Protein AF-A0A388SP83-F1 (afdb_monomer)

Nearest PDB structures (foldseek):
  6bwc-assembly1_C  TM=9.569E-01  e=6.271E-28  Bacillus thuringiensis HD-771
  6bwc-assembly1_E  TM=9.540E-01  e=1.863E-27  Bacillus thuringiensis HD-771
  6bwc-assembly1_D  TM=9.257E-01  e=3.411E-27  Bacillus thuringiensis HD-771
  6bwc-assembly1_F  TM=9.317E-01  e=6.245E-27  Bacillus thuringiensis HD-771
  4j2o-assembly1_F  TM=9.229E-01  e=2.459E-21  Acinetobacter baumannii D1279779

pLDDT: mean 92.74, std 6.89, range [56.41, 98.31]

Structure (mmCIF, N/CA/C/O backbone):
data_AF-A0A388SP83-F1
#
_entry.id   AF-A0A388SP83-F1
#
loop_
_atom_site.group_PDB
_atom_site.id
_atom_site.type_symbol
_atom_site.label_atom_id
_atom_site.label_alt_id
_atom_site.label_comp_id
_atom_site.label_asym_id
_atom_site.label_entity_id
_atom_site.label_seq_id
_atom_site.pdbx_PDB_ins_code
_atom_site.Cartn_x
_atom_site.Cartn_y
_atom_site.Cartn_z
_atom_site.occupancy
_atom_site.B_iso_or_equiv
_atom_site.auth_seq_id
_atom_site.auth_comp_id
_atom_site.auth_asym_id
_atom_site.auth_atom_id
_atom_site.pdbx_PDB_model_num
ATOM 1 N N . MET A 1 1 ? 5.400 -10.407 16.239 1.00 79.94 1 MET A N 1
ATOM 2 C CA . MET A 1 1 ? 3.930 -10.212 16.264 1.00 79.94 1 MET A CA 1
ATOM 3 C C . MET A 1 1 ? 3.147 -11.510 16.375 1.00 79.94 1 MET A C 1
ATOM 5 O O . MET A 1 1 ? 2.131 -11.504 17.057 1.00 79.94 1 MET A O 1
ATOM 9 N N . ALA A 1 2 ? 3.588 -12.605 15.739 1.00 80.50 2 ALA A N 1
ATOM 10 C CA . ALA A 1 2 ? 2.954 -13.914 15.929 1.00 80.50 2 ALA A CA 1
ATOM 11 C C . ALA A 1 2 ? 3.029 -14.396 17.395 1.00 80.50 2 ALA A C 1
ATOM 13 O O . ALA A 1 2 ? 2.064 -14.958 17.903 1.00 80.50 2 ALA A O 1
ATOM 14 N N . ASP A 1 3 ? 4.123 -14.090 18.104 1.00 92.06 3 ASP A N 1
ATOM 15 C CA . ASP A 1 3 ? 4.212 -14.278 19.555 1.00 92.06 3 ASP A CA 1
ATOM 16 C C . ASP A 1 3 ? 3.472 -13.161 20.309 1.00 92.06 3 ASP A C 1
ATOM 18 O O . ASP A 1 3 ? 3.881 -11.995 20.293 1.00 92.06 3 ASP A O 1
ATOM 22 N N . SER A 1 4 ? 2.385 -13.535 20.983 1.00 92.38 4 SER A N 1
ATOM 23 C CA . SER A 1 4 ? 1.550 -12.623 21.762 1.00 92.38 4 SER A CA 1
ATOM 24 C C . SER A 1 4 ? 2.252 -12.084 23.007 1.00 92.38 4 SER A C 1
ATOM 26 O O . SER A 1 4 ? 2.013 -10.932 23.361 1.00 92.38 4 SER A O 1
ATOM 28 N N . LYS A 1 5 ? 3.141 -12.856 23.650 1.00 94.56 5 LYS A N 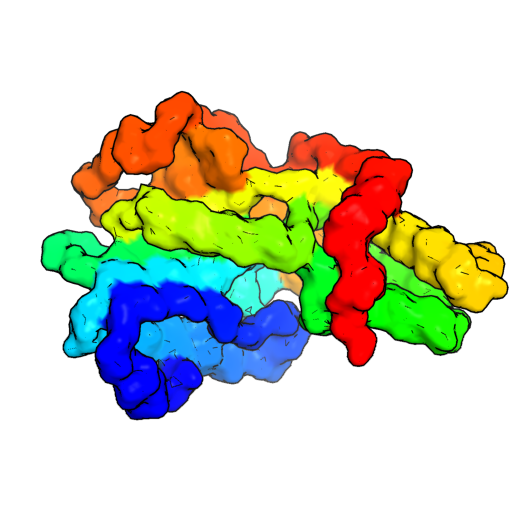1
ATOM 29 C CA . LYS A 1 5 ? 3.861 -12.412 24.857 1.00 94.56 5 LYS A CA 1
ATOM 30 C C . LYS A 1 5 ? 4.878 -11.334 24.517 1.00 94.56 5 LYS A C 1
ATOM 32 O O . LYS A 1 5 ? 4.917 -10.305 25.180 1.00 94.56 5 LYS A O 1
ATOM 37 N N . SER A 1 6 ? 5.645 -11.539 23.446 1.00 94.62 6 SER A N 1
ATOM 38 C CA . SER A 1 6 ? 6.571 -10.526 22.936 1.00 94.62 6 SER A CA 1
ATOM 39 C C . SER A 1 6 ? 5.851 -9.214 22.599 1.00 94.62 6 SER A C 1
ATOM 41 O O . SER A 1 6 ? 6.315 -8.151 23.0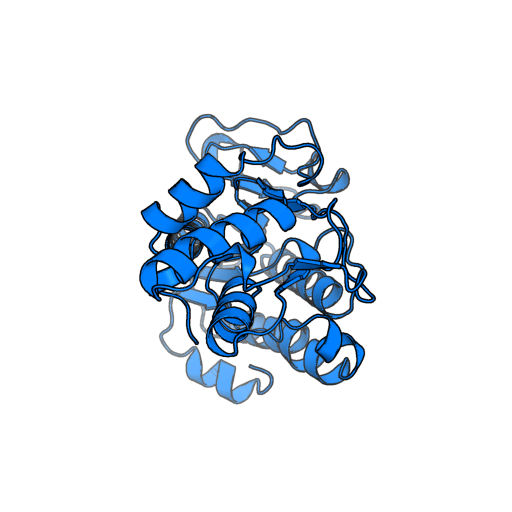01 1.00 94.62 6 SER A O 1
ATOM 43 N N . VAL A 1 7 ? 4.690 -9.279 21.932 1.00 95.12 7 VAL A N 1
ATOM 44 C CA . VAL A 1 7 ? 3.877 -8.085 21.626 1.00 95.12 7 VAL A CA 1
ATOM 45 C C . VAL A 1 7 ? 3.320 -7.429 22.886 1.00 95.12 7 VAL A C 1
ATOM 47 O O . VAL A 1 7 ? 3.254 -6.206 22.951 1.00 95.12 7 VAL A O 1
ATOM 50 N N . HIS A 1 8 ? 2.892 -8.224 23.865 1.00 95.31 8 HIS A N 1
ATOM 51 C CA . HIS A 1 8 ? 2.378 -7.709 25.128 1.00 95.31 8 HIS A CA 1
ATOM 52 C C . HIS A 1 8 ? 3.447 -6.904 25.865 1.00 95.31 8 HIS A C 1
ATOM 54 O O . HIS A 1 8 ? 3.238 -5.732 26.148 1.00 95.31 8 HIS A O 1
ATOM 60 N N . ASN A 1 9 ? 4.625 -7.494 26.058 1.00 95.56 9 ASN A N 1
ATOM 61 C CA . ASN A 1 9 ? 5.723 -6.848 26.773 1.00 95.56 9 ASN A CA 1
ATOM 62 C C . ASN A 1 9 ? 6.244 -5.597 26.047 1.00 95.56 9 ASN A C 1
ATOM 64 O O . ASN A 1 9 ? 6.613 -4.623 26.688 1.00 95.56 9 ASN A O 1
ATOM 68 N N . ALA A 1 10 ? 6.256 -5.597 24.711 1.00 95.69 10 ALA A N 1
ATOM 69 C CA . ALA A 1 10 ? 6.704 -4.443 23.928 1.00 95.69 10 ALA A CA 1
ATOM 70 C C . ALA A 1 10 ? 5.741 -3.239 23.977 1.00 95.69 10 ALA A C 1
ATOM 72 O O . ALA A 1 10 ? 6.091 -2.173 23.480 1.00 95.69 10 ALA A O 1
ATOM 73 N N . MET A 1 11 ? 4.533 -3.412 24.521 1.00 96.62 11 MET A N 1
ATOM 74 C CA . MET A 1 11 ? 3.491 -2.381 24.567 1.00 96.62 11 MET A CA 1
ATOM 75 C C . MET A 1 11 ? 3.498 -1.575 25.877 1.00 96.62 11 MET A C 1
ATOM 77 O O . MET A 1 11 ? 2.716 -0.637 26.030 1.00 96.62 11 MET A O 1
ATOM 81 N N . GLU A 1 12 ? 4.358 -1.932 26.832 1.00 96.06 12 GLU A N 1
ATOM 82 C CA . GLU A 1 12 ? 4.475 -1.228 28.107 1.00 96.06 12 GLU A CA 1
ATOM 83 C C . GLU A 1 12 ? 4.948 0.221 27.893 1.00 96.06 12 GLU A C 1
ATOM 85 O O . GLU A 1 12 ? 5.983 0.468 27.278 1.00 96.06 12 GLU A O 1
ATOM 90 N N . GLY A 1 13 ? 4.169 1.189 28.391 1.00 96.50 13 GLY A N 1
ATOM 91 C CA . GLY A 1 13 ? 4.476 2.620 28.266 1.00 96.50 13 GLY A CA 1
ATOM 92 C C . GLY A 1 13 ? 4.328 3.199 26.853 1.00 96.50 13 GLY A C 1
ATOM 93 O O . GLY A 1 13 ? 4.848 4.280 26.596 1.00 96.50 13 GLY A O 1
ATOM 94 N N . ILE A 1 14 ? 3.655 2.494 25.935 1.00 97.88 14 ILE A N 1
ATOM 95 C CA . ILE A 1 14 ? 3.438 2.950 24.557 1.00 97.88 14 ILE A CA 1
ATOM 96 C C . ILE A 1 14 ? 2.104 3.691 24.422 1.00 97.88 14 ILE A C 1
ATOM 98 O O . ILE A 1 14 ? 1.048 3.144 24.733 1.00 97.88 14 ILE A O 1
ATOM 102 N N . ASP A 1 15 ? 2.139 4.897 23.854 1.00 97.31 15 ASP A N 1
ATOM 103 C CA . ASP A 1 15 ? 0.931 5.690 23.579 1.00 97.31 15 ASP A CA 1
ATOM 104 C C . ASP A 1 15 ? 0.369 5.452 22.170 1.00 97.31 15 ASP A C 1
ATOM 106 O O . ASP A 1 15 ? -0.845 5.476 21.954 1.00 97.31 15 ASP A O 1
ATOM 110 N N . ILE A 1 16 ? 1.248 5.229 21.188 1.00 98.00 16 ILE A N 1
ATOM 111 C CA . ILE A 1 16 ? 0.892 5.157 19.766 1.00 98.00 16 ILE A CA 1
ATOM 112 C C . ILE A 1 16 ? 1.547 3.938 19.120 1.00 98.00 16 ILE A C 1
ATOM 114 O O . ILE A 1 16 ? 2.754 3.731 19.227 1.00 98.00 16 ILE A O 1
ATOM 118 N N . VAL A 1 17 ? 0.754 3.172 18.371 1.00 97.94 17 VAL A N 1
ATOM 119 C CA . VAL A 1 17 ? 1.219 2.012 17.603 1.00 97.94 17 VAL A CA 1
ATOM 120 C C . VAL A 1 17 ? 0.984 2.239 16.116 1.00 97.94 17 VAL A C 1
ATOM 122 O O . VAL A 1 17 ? -0.154 2.328 15.654 1.00 97.94 17 VAL A O 1
ATOM 125 N N . LEU A 1 18 ? 2.070 2.249 15.344 1.00 97.69 18 LEU A N 1
ATOM 126 C CA . LEU A 1 18 ? 2.030 2.209 13.882 1.00 97.69 18 LEU A CA 1
ATOM 127 C C . LEU A 1 18 ? 2.309 0.777 13.416 1.00 97.69 18 LEU A C 1
ATOM 129 O O . LEU A 1 18 ? 3.452 0.318 13.379 1.00 97.69 18 LEU A O 1
ATOM 133 N N . HIS A 1 19 ? 1.256 0.039 13.076 1.00 96.81 19 HIS A N 1
ATOM 134 C CA . HIS A 1 19 ? 1.354 -1.371 12.721 1.00 96.81 19 HIS A CA 1
ATOM 135 C C . HIS A 1 19 ? 1.521 -1.551 11.202 1.00 96.81 19 HIS A C 1
ATOM 137 O O . HIS A 1 19 ? 0.554 -1.725 10.460 1.00 96.81 19 HIS A O 1
ATOM 143 N N . GLY A 1 20 ? 2.782 -1.522 10.753 1.00 93.38 20 GLY A N 1
ATOM 144 C CA . GLY A 1 20 ? 3.169 -1.746 9.350 1.00 93.38 20 GLY A CA 1
ATOM 145 C C . GLY A 1 20 ? 3.706 -3.141 9.019 1.00 93.38 20 GLY A C 1
ATOM 146 O O . GLY A 1 20 ? 3.821 -3.502 7.849 1.00 93.38 20 GLY A O 1
ATOM 147 N N . ALA A 1 21 ? 4.048 -3.943 10.028 1.00 93.19 21 ALA A N 1
ATOM 148 C CA . ALA A 1 21 ? 4.638 -5.255 9.798 1.00 93.19 21 ALA A CA 1
ATOM 149 C C . ALA A 1 21 ? 3.618 -6.235 9.178 1.00 93.19 21 ALA A C 1
ATOM 151 O O . ALA A 1 21 ? 2.482 -6.352 9.633 1.00 93.19 21 ALA A O 1
ATOM 152 N N . ALA A 1 22 ? 4.027 -6.922 8.111 1.00 92.69 22 ALA A N 1
ATOM 153 C CA . ALA A 1 22 ? 3.219 -7.903 7.393 1.00 92.69 22 ALA A CA 1
ATOM 154 C C . ALA A 1 22 ? 4.088 -8.724 6.434 1.00 92.69 22 ALA A C 1
ATOM 156 O O . ALA A 1 22 ? 5.099 -8.241 5.919 1.00 92.69 22 ALA A O 1
ATOM 157 N N . LEU A 1 23 ? 3.633 -9.931 6.112 1.00 92.06 23 LEU A N 1
ATOM 158 C CA . LEU A 1 23 ? 4.100 -10.649 4.932 1.00 92.06 23 LEU A CA 1
ATOM 159 C C . LEU A 1 23 ? 3.354 -10.108 3.703 1.00 92.06 23 LEU A C 1
ATOM 161 O O . LEU A 1 23 ? 2.137 -10.259 3.588 1.00 92.06 23 LEU A O 1
ATOM 165 N N . LYS A 1 24 ? 4.091 -9.433 2.809 1.00 88.50 24 LYS A N 1
ATOM 166 C CA . LYS A 1 24 ? 3.531 -8.621 1.707 1.00 88.50 24 LYS A CA 1
ATOM 167 C C . LYS A 1 24 ? 3.660 -9.232 0.305 1.00 88.50 24 LYS A C 1
ATOM 169 O O . LYS A 1 24 ? 3.151 -8.673 -0.662 1.00 88.50 24 LYS A O 1
ATOM 174 N N . HIS A 1 25 ? 4.362 -10.354 0.164 1.00 87.19 25 HIS A N 1
ATOM 175 C CA . HIS A 1 25 ? 4.604 -10.974 -1.140 1.00 87.19 25 HIS A CA 1
ATOM 176 C C . HIS A 1 25 ? 3.428 -11.863 -1.552 1.00 87.19 25 HIS A C 1
ATOM 178 O O . HIS A 1 25 ? 3.180 -12.884 -0.917 1.00 87.19 25 HIS A O 1
ATOM 184 N N . VAL A 1 26 ? 2.752 -11.509 -2.650 1.00 87.56 26 VAL A N 1
ATOM 185 C CA . VAL A 1 26 ? 1.576 -12.234 -3.170 1.00 87.56 26 VAL A CA 1
ATOM 186 C C . VAL A 1 26 ? 1.897 -13.705 -3.450 1.00 87.56 26 VAL A C 1
ATOM 188 O O . VAL A 1 26 ? 1.294 -14.587 -2.853 1.00 87.56 26 VAL A O 1
ATOM 191 N N . TYR A 1 27 ? 2.905 -13.982 -4.282 1.00 85.44 27 TYR A N 1
ATOM 192 C CA . TYR A 1 27 ? 3.235 -15.353 -4.689 1.00 85.44 27 TYR A CA 1
ATOM 193 C C . TYR A 1 27 ? 3.724 -16.242 -3.536 1.00 85.44 27 TYR A C 1
ATOM 195 O O . TYR A 1 27 ? 3.361 -17.412 -3.452 1.00 85.44 27 TYR A O 1
ATOM 203 N N . LEU A 1 28 ? 4.545 -15.693 -2.634 1.00 86.12 28 LEU A N 1
ATOM 204 C CA . LEU A 1 28 ? 4.985 -16.441 -1.452 1.00 86.12 28 LEU A CA 1
ATOM 205 C C . LEU A 1 28 ? 3.807 -16.733 -0.520 1.00 86.12 28 LEU A C 1
ATOM 207 O O . LEU A 1 28 ? 3.757 -17.810 0.065 1.00 86.12 28 LEU A O 1
ATOM 211 N N . GLY A 1 29 ? 2.848 -15.810 -0.428 1.00 88.44 29 GLY A N 1
ATOM 212 C CA . GLY A 1 29 ? 1.657 -15.995 0.388 1.00 88.44 29 GLY A CA 1
ATOM 213 C C . GLY A 1 29 ? 0.767 -17.147 -0.074 1.00 88.44 29 GLY A C 1
ATOM 214 O O . GLY A 1 29 ? 0.268 -17.885 0.766 1.00 88.44 29 GLY A O 1
ATOM 215 N N . GLU A 1 30 ? 0.642 -17.365 -1.386 1.00 92.06 30 GLU A N 1
ATOM 216 C CA . GLU A 1 30 ? -0.097 -18.516 -1.936 1.00 92.06 30 GLU A CA 1
ATOM 217 C C . GLU A 1 30 ? 0.558 -19.862 -1.597 1.00 92.06 30 GLU A C 1
ATOM 219 O O . GLU A 1 30 ? -0.114 -20.883 -1.478 1.00 92.06 30 GLU A O 1
ATOM 224 N N . ARG A 1 31 ? 1.885 -19.881 -1.434 1.00 92.75 31 ARG A N 1
ATOM 225 C CA . ARG A 1 31 ? 2.645 -21.105 -1.135 1.00 92.75 31 ARG A CA 1
ATOM 226 C C . ARG A 1 31 ? 2.764 -21.390 0.358 1.00 92.75 31 ARG A C 1
ATOM 228 O O . ARG A 1 31 ? 2.951 -22.545 0.728 1.00 92.75 31 ARG A O 1
ATOM 235 N N . CYS A 1 32 ? 2.677 -20.354 1.187 1.00 92.88 32 CYS A N 1
ATOM 236 C CA . CYS A 1 32 ? 2.807 -20.434 2.639 1.00 92.88 32 CYS A CA 1
ATOM 237 C C . CYS A 1 32 ? 1.622 -19.722 3.324 1.00 92.88 32 CYS A C 1
ATOM 239 O O . CYS A 1 32 ? 1.828 -18.713 4.008 1.00 92.88 32 CYS A O 1
ATOM 241 N N . PRO A 1 33 ? 0.381 -20.211 3.140 1.00 95.00 33 PRO A N 1
ATOM 242 C CA . PRO A 1 33 ? -0.816 -19.540 3.647 1.00 95.00 33 PRO A CA 1
ATOM 243 C C . PRO A 1 33 ? -0.844 -19.442 5.174 1.00 95.00 33 PRO A C 1
ATOM 245 O O . PRO A 1 33 ? -1.237 -18.407 5.711 1.00 95.00 33 PRO A O 1
ATOM 248 N N . ASP A 1 34 ? -0.364 -20.470 5.875 1.00 95.81 34 ASP A N 1
ATOM 249 C CA . ASP A 1 34 ? -0.341 -20.499 7.341 1.00 95.81 34 ASP A CA 1
ATOM 250 C C . ASP A 1 34 ? 0.514 -19.362 7.918 1.00 95.81 34 ASP A C 1
ATOM 252 O O . ASP A 1 34 ? 0.111 -18.693 8.868 1.00 95.81 34 ASP A O 1
ATOM 256 N N . GLU A 1 35 ? 1.653 -19.058 7.291 1.00 95.25 35 GLU A N 1
ATOM 257 C CA . GLU A 1 35 ? 2.531 -17.957 7.707 1.00 95.25 35 GLU A CA 1
ATOM 258 C C . GLU A 1 35 ? 1.881 -16.585 7.490 1.00 95.25 35 GLU A C 1
ATOM 260 O O . GLU A 1 35 ? 2.009 -15.683 8.329 1.00 95.25 35 GLU A O 1
ATOM 265 N N . ILE A 1 36 ? 1.139 -16.430 6.385 1.00 95.50 36 ILE A N 1
ATOM 266 C CA . ILE A 1 36 ? 0.354 -15.221 6.111 1.00 95.50 36 ILE A CA 1
ATOM 267 C C . ILE A 1 36 ? -0.729 -15.050 7.173 1.00 95.50 36 ILE A C 1
ATOM 269 O O . ILE A 1 36 ? -0.875 -13.956 7.712 1.00 95.50 36 ILE A O 1
ATOM 273 N N . ILE A 1 37 ? -1.468 -16.108 7.507 1.00 95.88 37 ILE A N 1
ATOM 274 C CA . ILE A 1 37 ? -2.534 -16.055 8.515 1.00 95.88 37 ILE A CA 1
ATOM 275 C C . ILE A 1 37 ? -1.943 -15.737 9.896 1.00 95.88 37 ILE A C 1
ATOM 277 O O . ILE A 1 37 ? -2.406 -14.814 10.573 1.00 95.88 37 ILE A O 1
ATOM 281 N N . ASN A 1 38 ? -0.867 -16.420 10.287 1.00 96.00 38 ASN A N 1
ATOM 282 C CA . ASN A 1 38 ? -0.177 -16.187 11.555 1.00 96.00 38 ASN A CA 1
ATOM 283 C C . ASN A 1 38 ? 0.326 -14.746 11.686 1.00 96.00 38 ASN A C 1
ATOM 285 O O . ASN A 1 38 ? 0.142 -14.107 12.725 1.00 96.00 38 ASN A O 1
ATOM 289 N N . THR A 1 39 ? 0.921 -14.198 10.627 1.00 95.62 39 THR A N 1
ATOM 290 C CA . THR A 1 39 ? 1.496 -12.849 10.674 1.00 95.62 39 THR A CA 1
ATOM 291 C C . THR A 1 39 ? 0.443 -11.761 10.494 1.00 95.62 39 THR A C 1
ATOM 293 O O . THR A 1 39 ? 0.360 -10.846 11.312 1.00 95.62 39 THR A O 1
ATOM 296 N N . ASN A 1 40 ? -0.360 -11.843 9.434 1.00 96.81 40 ASN A N 1
ATOM 297 C CA . ASN A 1 40 ? -1.231 -10.752 9.000 1.00 96.81 40 ASN A CA 1
ATOM 298 C C . ASN A 1 40 ? -2.611 -10.783 9.671 1.00 96.81 40 ASN A C 1
ATOM 300 O O . ASN A 1 40 ? -3.280 -9.757 9.681 1.00 96.81 40 ASN A O 1
ATOM 304 N N . VAL A 1 41 ? -3.049 -11.921 10.228 1.00 97.25 41 VAL A N 1
ATOM 305 C CA . VAL A 1 41 ? -4.356 -12.039 10.903 1.00 97.25 41 VAL A CA 1
ATOM 306 C C . VAL A 1 41 ? -4.174 -12.202 12.409 1.00 97.25 41 VAL A C 1
ATOM 308 O O . VAL A 1 41 ? -4.629 -11.355 13.181 1.00 97.25 41 VAL A O 1
ATOM 311 N N . HIS A 1 42 ? -3.475 -13.249 12.855 1.00 97.50 42 HIS A N 1
ATOM 312 C CA . HIS A 1 42 ? -3.248 -13.462 14.289 1.00 97.50 42 HIS A CA 1
ATOM 313 C C . HIS A 1 42 ? -2.342 -12.382 14.891 1.00 97.50 42 HIS A C 1
ATOM 315 O O . HIS A 1 42 ? -2.624 -11.894 15.985 1.00 97.50 42 HIS A O 1
ATOM 321 N N . GLY A 1 43 ? -1.326 -11.924 14.152 1.00 97.69 43 GLY A N 1
ATOM 322 C CA . GLY A 1 43 ? -0.503 -10.783 14.556 1.00 97.69 43 GLY A CA 1
ATOM 323 C C . GLY A 1 43 ? -1.320 -9.508 14.795 1.00 97.69 43 GLY A C 1
ATOM 324 O O . GLY A 1 43 ? -1.134 -8.863 15.826 1.00 97.69 43 GLY A O 1
ATOM 325 N N . VAL A 1 44 ? -2.285 -9.194 13.922 1.00 97.88 44 VAL A N 1
ATOM 326 C CA . VAL A 1 44 ? -3.195 -8.045 14.103 1.00 97.88 44 VAL A CA 1
ATOM 327 C C . VAL A 1 44 ? -4.040 -8.211 15.369 1.00 97.88 44 VAL A C 1
ATOM 329 O O . VAL A 1 44 ? -4.142 -7.281 16.167 1.00 97.88 44 VAL A O 1
ATOM 332 N N . GLN A 1 45 ? -4.592 -9.404 15.621 1.00 97.56 45 GLN A N 1
ATOM 333 C CA . GLN A 1 45 ? -5.343 -9.669 16.858 1.00 97.56 45 GLN A CA 1
ATOM 334 C C . GLN A 1 45 ? -4.480 -9.510 18.115 1.00 97.56 45 GLN A C 1
ATOM 336 O O . GLN A 1 45 ? -4.961 -8.993 19.124 1.00 97.56 45 GLN A O 1
ATOM 341 N N . ASN A 1 46 ? -3.214 -9.933 18.067 1.00 97.88 46 ASN A N 1
ATOM 342 C CA . ASN A 1 46 ? -2.277 -9.766 19.178 1.00 97.88 46 ASN A CA 1
ATOM 343 C C . ASN A 1 46 ? -2.010 -8.283 19.464 1.00 97.88 46 ASN A C 1
ATOM 345 O O . ASN A 1 46 ? -2.044 -7.878 20.626 1.00 97.88 46 ASN A O 1
ATOM 349 N N . ILE A 1 47 ? -1.812 -7.472 18.417 1.00 98.00 47 ILE A N 1
ATOM 350 C CA . ILE A 1 47 ? -1.657 -6.015 18.540 1.00 98.00 47 ILE A CA 1
ATOM 351 C C . ILE A 1 47 ? -2.910 -5.395 19.159 1.00 98.00 47 ILE A C 1
ATOM 353 O O . ILE A 1 47 ? -2.793 -4.669 20.141 1.00 98.00 47 ILE A O 1
ATOM 357 N N . ILE A 1 48 ? -4.101 -5.735 18.656 1.00 97.19 48 ILE A N 1
ATOM 358 C CA . ILE A 1 48 ? -5.375 -5.228 19.188 1.00 97.19 48 ILE A CA 1
ATOM 359 C C . ILE A 1 48 ? -5.519 -5.559 20.678 1.00 97.19 48 ILE A C 1
ATOM 361 O O . ILE A 1 48 ? -5.784 -4.670 21.485 1.00 97.19 48 ILE A O 1
ATOM 365 N N . ARG A 1 49 ? -5.332 -6.828 21.064 1.00 96.38 49 ARG A N 1
ATOM 366 C CA . ARG A 1 49 ? -5.472 -7.266 22.464 1.00 96.38 49 ARG A CA 1
ATOM 367 C C . ARG A 1 49 ? -4.476 -6.557 23.377 1.00 96.38 49 ARG A C 1
ATOM 369 O O . ARG A 1 49 ? -4.868 -6.098 24.446 1.00 96.38 49 ARG A O 1
ATOM 376 N N . SER A 1 50 ? -3.220 -6.457 22.944 1.00 97.06 50 SER A N 1
ATOM 377 C CA . SER A 1 50 ? -2.161 -5.808 23.719 1.00 97.06 50 SER A CA 1
ATOM 378 C C . SER A 1 50 ? -2.383 -4.302 23.863 1.00 97.06 50 SER A C 1
ATOM 380 O O . SER A 1 50 ? -2.215 -3.755 24.952 1.00 97.06 50 SER A O 1
ATOM 382 N N . ALA A 1 51 ? -2.814 -3.633 22.792 1.00 97.06 51 ALA A N 1
ATOM 383 C CA . ALA A 1 51 ? -3.087 -2.202 22.814 1.00 97.06 51 ALA A CA 1
ATOM 384 C C . ALA A 1 51 ? -4.206 -1.859 23.806 1.00 97.06 51 ALA A C 1
ATOM 386 O O . ALA A 1 51 ? -4.079 -0.924 24.594 1.00 97.06 51 ALA A O 1
ATOM 387 N N . VAL A 1 52 ? -5.261 -2.679 23.830 1.00 95.56 52 VAL A N 1
ATOM 388 C CA . VAL A 1 52 ? -6.363 -2.535 24.790 1.00 95.56 52 VAL A CA 1
ATOM 389 C C . VAL A 1 52 ? -5.889 -2.775 26.221 1.00 95.56 52 VAL A C 1
ATOM 391 O O . VAL A 1 52 ? -6.221 -1.987 27.100 1.00 95.56 52 VAL A O 1
ATOM 394 N N . SER A 1 53 ? -5.110 -3.834 26.478 1.00 95.81 53 SER A N 1
ATOM 395 C CA . SER A 1 53 ? -4.657 -4.146 27.842 1.00 95.81 53 SER A CA 1
ATOM 396 C C . SER A 1 53 ? -3.739 -3.073 28.429 1.00 95.81 53 SER A C 1
ATOM 398 O O . SER A 1 53 ? -3.733 -2.882 29.640 1.00 95.81 53 SER A O 1
ATOM 400 N N . HIS A 1 54 ? -2.989 -2.374 27.575 1.00 96.62 54 HIS A N 1
ATOM 401 C CA . HIS A 1 54 ? -2.056 -1.321 27.978 1.00 96.62 54 HIS A CA 1
ATOM 402 C C . HIS A 1 54 ? -2.632 0.093 27.872 1.00 96.62 54 HIS A C 1
ATOM 404 O O . HIS A 1 54 ? -1.932 1.049 28.181 1.00 96.62 54 HIS A O 1
ATOM 410 N N . ASN A 1 55 ? -3.906 0.245 27.492 1.00 95.69 55 ASN A N 1
ATOM 411 C CA . ASN A 1 55 ? -4.547 1.549 27.301 1.00 95.69 55 ASN A CA 1
ATOM 412 C C . ASN A 1 55 ? -3.805 2.465 26.312 1.00 95.69 55 ASN A C 1
ATOM 414 O O . ASN A 1 55 ? -3.820 3.685 26.488 1.00 95.69 55 ASN A O 1
ATOM 418 N N . VAL A 1 56 ? -3.206 1.878 25.268 1.00 97.31 56 VAL A N 1
ATOM 419 C CA . VAL A 1 56 ? -2.621 2.615 24.137 1.00 97.31 56 VAL A CA 1
ATOM 420 C C . VAL A 1 56 ? -3.661 3.603 23.615 1.00 97.31 56 VAL A C 1
ATOM 422 O O . VAL A 1 56 ? -4.842 3.261 23.511 1.00 97.31 56 VAL A O 1
ATOM 425 N N . GLU A 1 57 ? -3.254 4.821 23.279 1.00 96.88 57 GLU A N 1
ATOM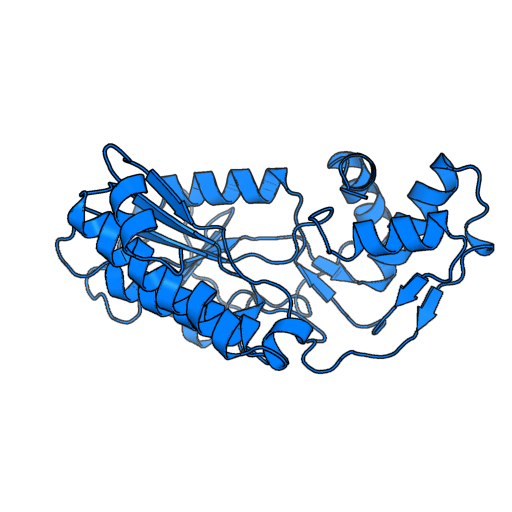 426 C CA . GLU A 1 57 ? -4.188 5.844 22.814 1.00 96.88 57 GLU A CA 1
ATOM 427 C C . GLU A 1 57 ? -4.645 5.583 21.384 1.00 96.88 57 GLU A C 1
ATOM 429 O O . GLU A 1 57 ? -5.838 5.672 21.091 1.00 96.88 57 GLU A O 1
ATOM 434 N N . ARG A 1 58 ? -3.706 5.272 20.480 1.00 97.38 58 ARG A N 1
ATOM 435 C CA . ARG A 1 58 ? -3.991 5.147 19.044 1.00 97.38 58 ARG A CA 1
ATOM 436 C C . ARG A 1 58 ? -3.239 3.994 18.402 1.00 97.38 58 ARG A C 1
ATOM 438 O O . ARG A 1 58 ? -2.038 3.824 18.599 1.00 97.38 58 ARG A O 1
ATOM 445 N N . VAL A 1 59 ? -3.942 3.245 17.562 1.00 97.94 59 VAL A N 1
ATOM 446 C CA . VAL A 1 59 ? -3.380 2.193 16.716 1.00 97.94 59 VAL A CA 1
ATOM 447 C C . VAL A 1 59 ? -3.764 2.473 15.271 1.00 97.94 59 VAL A C 1
ATOM 449 O O . VAL A 1 59 ? -4.950 2.540 14.944 1.00 97.94 59 VAL A O 1
ATOM 452 N N . VAL A 1 60 ? -2.759 2.589 14.404 1.00 98.00 60 VAL A N 1
ATOM 453 C CA . VAL A 1 60 ? -2.942 2.736 12.956 1.00 98.00 60 VAL A CA 1
ATOM 454 C C . VAL A 1 60 ? -2.401 1.497 12.259 1.00 98.00 60 VAL A C 1
ATOM 456 O O . VAL A 1 60 ? -1.209 1.192 12.337 1.00 98.00 60 VAL A O 1
ATOM 459 N N . PHE A 1 61 ? -3.279 0.774 11.573 1.00 98.12 61 PHE A N 1
ATOM 460 C CA . PHE A 1 61 ? -2.927 -0.392 10.769 1.00 98.12 61 PHE A CA 1
ATOM 461 C C . PHE A 1 61 ? -2.671 -0.011 9.311 1.00 98.12 61 PHE A C 1
ATOM 463 O O . PHE A 1 61 ? -3.514 0.616 8.679 1.00 98.12 61 PHE A O 1
ATOM 470 N N . MET A 1 62 ? -1.538 -0.432 8.749 1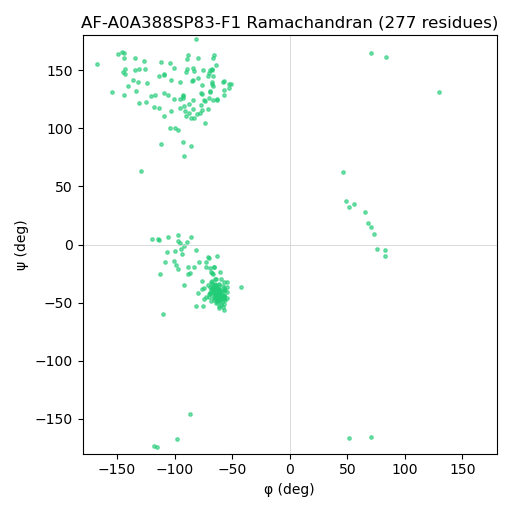.00 96.88 62 MET A N 1
ATOM 471 C CA . MET A 1 62 ? -1.234 -0.194 7.335 1.00 96.88 62 MET A CA 1
ATOM 472 C C . MET A 1 62 ? -1.748 -1.352 6.473 1.00 96.88 62 MET A C 1
ATOM 474 O O . MET A 1 62 ? -1.221 -2.475 6.506 1.00 96.88 62 MET A O 1
ATOM 478 N N . SER A 1 63 ? -2.773 -1.070 5.681 1.00 97.00 63 SER A N 1
ATOM 479 C CA . SER A 1 63 ? -3.351 -1.970 4.687 1.00 97.00 63 SER A CA 1
ATOM 480 C C . SER A 1 63 ? -2.814 -1.682 3.276 1.00 97.00 63 SER A C 1
ATOM 482 O O . SER A 1 63 ? -1.801 -1.007 3.107 1.00 97.00 63 SER A O 1
ATOM 484 N N . SER A 1 64 ? -3.445 -2.259 2.256 1.00 95.62 64 SER A N 1
ATOM 485 C CA . SER A 1 64 ? -3.056 -2.175 0.845 1.00 95.62 64 SER A CA 1
ATOM 486 C C . SER A 1 64 ? -4.303 -2.116 -0.028 1.00 95.62 64 SER A C 1
ATOM 488 O O . SER A 1 64 ? -5.313 -2.732 0.303 1.00 95.62 64 SER A O 1
ATOM 490 N N . ASP A 1 65 ? -4.200 -1.473 -1.185 1.00 95.19 65 ASP A N 1
ATOM 491 C CA . ASP A 1 65 ? -5.146 -1.603 -2.310 1.00 95.19 65 ASP A CA 1
ATOM 492 C C . ASP A 1 65 ? -5.603 -3.053 -2.589 1.00 95.19 65 ASP A C 1
ATOM 494 O O . ASP A 1 65 ? -6.776 -3.314 -2.835 1.00 95.19 65 ASP A O 1
ATOM 498 N N . LYS A 1 66 ? -4.711 -4.035 -2.422 1.00 94.38 66 LYS A N 1
ATOM 499 C CA . LYS A 1 66 ? -4.987 -5.474 -2.586 1.00 94.38 66 LYS A CA 1
ATOM 500 C C . LYS A 1 66 ? -6.008 -6.038 -1.597 1.00 94.38 66 LYS A C 1
ATOM 502 O O . LYS A 1 66 ? -6.424 -7.180 -1.771 1.00 94.38 66 LYS A O 1
ATOM 507 N N . ALA A 1 67 ? -6.400 -5.283 -0.571 1.00 95.75 67 ALA A N 1
ATOM 508 C CA . ALA A 1 67 ? -7.521 -5.621 0.303 1.00 95.75 67 ALA A CA 1
ATOM 509 C C . ALA A 1 67 ? -8.886 -5.434 -0.387 1.00 95.75 67 ALA A C 1
ATOM 511 O O . ALA A 1 67 ? -9.878 -6.011 0.057 1.00 95.75 67 ALA A O 1
ATOM 512 N N . VAL A 1 68 ? -8.952 -4.659 -1.474 1.00 95.88 68 VAL A N 1
ATOM 513 C CA . VAL A 1 68 ? -10.187 -4.387 -2.219 1.00 95.88 68 VAL A CA 1
ATOM 514 C C . VAL A 1 68 ? -10.354 -5.410 -3.336 1.00 95.88 68 VAL A C 1
ATOM 516 O O . VAL A 1 68 ? -9.515 -5.510 -4.236 1.00 95.88 68 VAL A O 1
ATOM 519 N N . ASN A 1 69 ? -11.451 -6.174 -3.280 1.00 93.56 69 ASN A N 1
ATOM 520 C CA . ASN A 1 69 ? -11.727 -7.296 -4.186 1.00 93.56 69 ASN A CA 1
ATOM 521 C C . ASN A 1 69 ? -10.488 -8.201 -4.355 1.00 93.56 69 ASN A C 1
ATOM 523 O O . ASN A 1 69 ? -9.913 -8.275 -5.450 1.00 93.56 69 ASN A O 1
ATOM 527 N N . PRO A 1 70 ? -10.013 -8.820 -3.254 1.00 93.81 70 PRO A N 1
ATOM 528 C CA . PRO A 1 70 ? -8.743 -9.526 -3.239 1.00 93.81 70 PRO A CA 1
ATOM 529 C C . PRO A 1 70 ? -8.783 -10.772 -4.128 1.00 93.81 70 PRO A C 1
ATOM 531 O O . PRO A 1 70 ? -9.710 -11.575 -4.069 1.00 93.81 70 PRO A O 1
ATOM 534 N N . THR A 1 71 ? -7.720 -10.967 -4.904 1.00 93.19 71 THR A N 1
ATOM 535 C CA . THR A 1 71 ? -7.487 -12.151 -5.753 1.00 93.19 71 THR A CA 1
ATOM 536 C C . THR A 1 71 ? -6.423 -13.090 -5.179 1.00 93.19 71 THR A C 1
ATOM 538 O O . THR A 1 71 ? -5.997 -14.023 -5.854 1.00 93.19 71 THR A O 1
ATOM 541 N N . SER A 1 72 ? -5.947 -12.816 -3.959 1.00 93.44 72 SER A N 1
ATOM 542 C CA . SER A 1 72 ? -4.862 -13.552 -3.300 1.00 93.44 72 SER A CA 1
ATOM 543 C C . SER A 1 72 ? -5.077 -13.676 -1.794 1.00 93.44 72 SER A C 1
ATOM 545 O O . SER A 1 72 ? -5.792 -12.873 -1.182 1.00 93.44 72 SER A O 1
ATOM 547 N N . ILE A 1 73 ? -4.394 -14.638 -1.175 1.00 94.75 73 ILE A N 1
ATOM 548 C CA . ILE A 1 73 ? -4.353 -14.841 0.279 1.00 94.75 73 ILE A CA 1
ATOM 549 C C . ILE A 1 73 ? -3.746 -13.619 0.970 1.00 94.75 73 ILE A C 1
ATOM 551 O O . ILE A 1 73 ? -4.255 -13.175 1.998 1.00 94.75 73 ILE A O 1
ATOM 555 N N . MET A 1 74 ? -2.711 -13.012 0.377 1.00 94.31 74 MET A N 1
ATOM 556 C CA . MET A 1 74 ? -2.109 -11.786 0.909 1.00 94.31 74 MET A CA 1
ATOM 557 C C . MET A 1 74 ? -3.140 -10.649 0.970 1.00 94.31 74 MET A C 1
ATOM 559 O O . MET A 1 74 ? -3.361 -10.085 2.043 1.00 94.31 74 MET A O 1
ATOM 563 N N . GLY A 1 75 ? -3.837 -10.377 -0.138 1.00 95.50 75 GLY A N 1
ATOM 564 C CA . GLY A 1 75 ? -4.897 -9.364 -0.183 1.00 95.50 75 GLY A CA 1
ATOM 565 C C . GLY A 1 75 ? -6.042 -9.662 0.789 1.00 95.50 75 GLY A C 1
ATOM 566 O O . GLY A 1 75 ? -6.447 -8.800 1.567 1.00 95.50 75 GLY A O 1
ATOM 567 N N . THR A 1 76 ? -6.493 -10.918 0.830 1.00 96.75 76 THR A N 1
ATOM 568 C CA . THR A 1 76 ? -7.558 -11.374 1.740 1.00 96.75 76 THR A CA 1
ATOM 569 C C . THR A 1 76 ? -7.162 -11.196 3.206 1.00 96.75 76 THR A C 1
ATOM 571 O O . THR A 1 76 ? -7.975 -10.772 4.026 1.00 96.75 76 THR A O 1
ATOM 574 N N . SER A 1 77 ? -5.895 -11.448 3.548 1.00 97.00 77 SER A N 1
ATOM 575 C CA . SER A 1 77 ? -5.381 -11.240 4.905 1.00 97.00 77 SER A CA 1
ATOM 576 C C . SER A 1 77 ? -5.375 -9.762 5.308 1.00 97.00 77 SER A C 1
ATOM 578 O O . SER A 1 77 ? -5.691 -9.444 6.452 1.00 97.00 77 SER A O 1
ATOM 580 N N . LYS A 1 78 ? -5.087 -8.847 4.371 1.00 97.31 78 LYS A N 1
ATOM 581 C CA . LYS A 1 78 ? -5.153 -7.398 4.609 1.00 97.31 78 LYS A CA 1
ATOM 582 C C . LYS A 1 78 ? -6.588 -6.916 4.784 1.00 97.31 78 LYS A C 1
ATOM 584 O O . LYS A 1 78 ? -6.849 -6.187 5.737 1.00 97.31 78 LYS A O 1
ATOM 589 N N . LEU A 1 79 ? -7.517 -7.411 3.964 1.00 97.25 79 LEU A N 1
ATOM 590 C CA . LEU A 1 79 ? -8.950 -7.178 4.159 1.00 97.25 79 LEU A CA 1
ATOM 591 C C . LEU A 1 79 ? -9.405 -7.658 5.542 1.00 97.25 79 LEU A C 1
ATOM 593 O O . LEU A 1 79 ? -10.090 -6.928 6.253 1.00 97.25 79 LEU A O 1
ATOM 597 N N . MET A 1 80 ? -8.991 -8.857 5.960 1.00 97.75 80 MET A N 1
ATOM 598 C CA . MET A 1 80 ? -9.299 -9.364 7.300 1.00 97.75 80 MET A CA 1
ATOM 599 C C . MET A 1 80 ? -8.709 -8.465 8.396 1.00 97.75 80 MET A C 1
ATOM 601 O O . MET A 1 80 ? -9.397 -8.164 9.368 1.00 97.75 80 MET A O 1
ATOM 605 N N . GLY A 1 81 ? -7.472 -7.992 8.228 1.00 97.50 81 GLY A N 1
ATOM 606 C CA . GLY A 1 81 ? -6.841 -7.034 9.136 1.00 97.50 81 GLY A CA 1
ATOM 607 C C . GLY A 1 81 ? -7.651 -5.746 9.294 1.00 97.50 81 GLY A C 1
ATOM 608 O O . GLY A 1 81 ? -7.930 -5.340 10.421 1.00 97.50 81 GLY A O 1
ATOM 609 N N . GLU A 1 82 ? -8.115 -5.153 8.190 1.00 97.06 82 GLU A N 1
ATOM 610 C CA . GLU A 1 82 ? -9.000 -3.980 8.231 1.00 97.06 82 GLU A CA 1
ATOM 611 C C . GLU A 1 82 ? -10.295 -4.276 8.994 1.00 97.06 82 GLU A C 1
ATOM 613 O O . GLU A 1 82 ? -10.684 -3.509 9.872 1.00 97.06 82 GLU A O 1
ATOM 618 N N . ARG A 1 83 ? -10.941 -5.422 8.730 1.00 95.69 83 ARG A N 1
ATOM 619 C CA . ARG A 1 83 ? -12.169 -5.813 9.444 1.00 95.69 83 ARG A CA 1
ATOM 620 C C . ARG A 1 83 ? -11.934 -6.000 10.940 1.00 95.69 83 ARG A C 1
ATOM 622 O O . ARG A 1 83 ? -12.772 -5.569 11.727 1.00 95.69 83 ARG A O 1
ATOM 629 N N . LEU A 1 84 ? -10.809 -6.596 11.333 1.00 96.50 84 LEU A N 1
ATOM 630 C CA . LEU A 1 84 ? -10.433 -6.763 12.738 1.00 96.50 84 LEU A CA 1
ATOM 631 C C . LEU A 1 84 ? -10.207 -5.414 13.429 1.00 96.50 84 LEU A C 1
ATOM 633 O O . LEU A 1 84 ? -10.685 -5.226 14.543 1.00 96.50 84 LEU A O 1
ATOM 637 N N . ILE A 1 85 ? -9.522 -4.478 12.769 1.00 96.25 85 ILE A N 1
ATOM 638 C CA . ILE A 1 85 ? -9.248 -3.130 13.287 1.00 96.25 85 ILE A CA 1
ATOM 639 C C . ILE A 1 85 ? -10.541 -2.323 13.426 1.00 96.25 85 ILE A C 1
ATOM 641 O O . ILE A 1 85 ? -10.812 -1.785 14.498 1.00 96.25 85 ILE A O 1
ATOM 645 N N . THR A 1 86 ? -11.391 -2.310 12.397 1.00 93.56 86 THR A N 1
ATOM 646 C CA . THR A 1 86 ? -12.696 -1.639 12.461 1.00 93.56 86 THR A CA 1
ATOM 647 C C . THR A 1 86 ? -13.589 -2.247 13.547 1.00 93.56 86 THR A C 1
ATOM 649 O O . THR A 1 86 ? -14.228 -1.514 14.300 1.00 93.56 86 THR A O 1
ATOM 652 N N . ALA A 1 87 ? -13.620 -3.578 13.680 1.00 92.56 87 ALA A N 1
ATOM 653 C CA . ALA A 1 87 ? -14.384 -4.248 14.734 1.00 92.56 87 ALA A CA 1
ATOM 654 C C . ALA A 1 87 ? -13.819 -3.974 16.139 1.00 92.56 87 ALA A C 1
ATOM 656 O O . ALA A 1 87 ? -14.578 -3.925 17.110 1.00 92.56 87 ALA A O 1
ATOM 657 N N . ALA A 1 88 ? -12.502 -3.778 16.260 1.00 92.88 88 ALA A N 1
ATOM 658 C CA . ALA A 1 88 ? -11.838 -3.519 17.531 1.00 92.88 88 ALA A CA 1
ATOM 659 C C . ALA A 1 88 ? -12.217 -2.176 18.158 1.00 92.88 88 ALA A C 1
ATOM 661 O O . ALA A 1 88 ? -12.154 -2.087 19.382 1.00 92.88 88 ALA A O 1
ATOM 662 N N . GLN A 1 89 ? -12.634 -1.174 17.373 1.00 89.69 89 GLN A N 1
ATOM 663 C CA . GLN A 1 89 ? -13.012 0.142 17.898 1.00 89.69 89 GLN A CA 1
ATOM 664 C C . GLN A 1 89 ? -14.150 0.061 18.929 1.00 89.69 89 GLN A C 1
ATOM 666 O O . GLN A 1 89 ? -14.076 0.724 19.958 1.00 89.69 89 GLN A O 1
ATOM 671 N N . GLY A 1 90 ? -15.170 -0.783 18.717 1.00 75.06 90 GLY A N 1
ATOM 672 C CA . GLY A 1 90 ? -16.304 -0.938 19.646 1.00 75.06 90 GLY A CA 1
ATOM 673 C C . GLY A 1 90 ? -16.988 0.387 20.045 1.00 75.06 90 GLY A C 1
ATOM 674 O O . GLY A 1 90 ? -16.775 1.416 19.414 1.00 75.06 90 GLY A O 1
ATOM 675 N N . HIS A 1 91 ? -17.828 0.366 21.085 1.00 67.00 91 HIS A N 1
ATOM 676 C CA . HIS A 1 91 ? -18.371 1.582 21.715 1.00 67.00 91 HIS A CA 1
ATOM 677 C C . HIS A 1 91 ? -17.627 1.856 23.030 1.00 67.00 91 HIS A C 1
ATOM 679 O O . HIS A 1 91 ? -17.318 0.914 23.762 1.00 67.00 91 HIS A O 1
ATOM 685 N N . GLY A 1 92 ? -17.352 3.128 23.337 1.00 66.81 92 GLY A N 1
ATOM 686 C CA . GLY A 1 92 ? -16.787 3.554 24.627 1.00 66.81 92 GLY A CA 1
ATOM 687 C C . GLY A 1 92 ? -15.344 3.112 24.897 1.00 66.81 92 GLY A C 1
ATOM 688 O O . GLY A 1 92 ? -14.922 3.080 26.053 1.00 66.81 92 GLY A O 1
ATOM 689 N N . ARG A 1 93 ? -14.582 2.737 23.863 1.00 79.81 93 ARG A N 1
ATOM 690 C CA . ARG A 1 93 ? -13.173 2.365 24.028 1.00 79.81 93 ARG A CA 1
ATOM 691 C C . ARG A 1 93 ? -12.276 3.589 24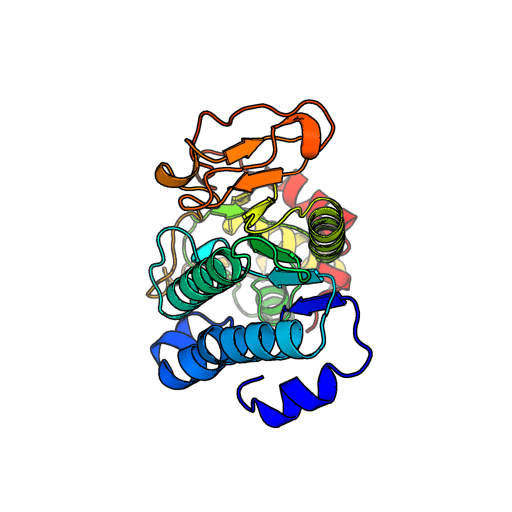.135 1.00 79.81 93 ARG A C 1
ATOM 693 O O . ARG A 1 93 ? -12.478 4.577 23.442 1.00 79.81 93 ARG A O 1
ATOM 700 N N . ARG A 1 94 ? -11.247 3.469 24.978 1.00 88.62 94 ARG A N 1
ATOM 701 C CA . ARG A 1 94 ? -10.176 4.465 25.104 1.00 88.62 94 ARG A CA 1
ATOM 702 C C . ARG A 1 94 ? -9.225 4.443 23.906 1.00 88.62 94 ARG A C 1
ATOM 704 O O . ARG A 1 94 ? -8.869 5.499 23.404 1.00 88.62 94 ARG A O 1
ATOM 711 N N . THR A 1 95 ? -8.809 3.254 23.472 1.00 95.69 95 THR A N 1
ATOM 712 C CA . THR A 1 95 ? -7.914 3.093 22.320 1.00 95.69 95 THR A CA 1
ATOM 713 C C . THR A 1 95 ? -8.669 3.344 21.022 1.00 95.69 95 THR A C 1
ATOM 715 O O . THR A 1 95 ? -9.656 2.659 20.750 1.00 95.69 95 THR A O 1
ATOM 718 N N . ILE A 1 96 ? -8.171 4.277 20.215 1.00 95.38 96 ILE A N 1
ATOM 719 C CA . ILE A 1 96 ? -8.670 4.560 18.869 1.00 95.38 96 ILE A CA 1
ATOM 720 C C . ILE A 1 96 ? -7.960 3.639 17.877 1.00 95.38 96 ILE A C 1
ATOM 722 O O . ILE A 1 96 ? -6.735 3.661 17.748 1.00 95.38 96 ILE A O 1
ATOM 726 N N . PHE A 1 97 ? -8.735 2.838 17.156 1.00 96.44 97 PHE A N 1
ATOM 727 C CA . PHE A 1 97 ? -8.266 1.949 16.100 1.00 96.44 97 PHE A CA 1
ATOM 728 C C . PHE A 1 97 ? -8.634 2.518 14.737 1.00 96.44 97 PHE A C 1
ATOM 730 O O . PHE A 1 97 ? -9.798 2.810 14.491 1.00 96.44 97 PHE A O 1
ATOM 737 N N . SER A 1 98 ? -7.672 2.625 13.830 1.00 96.44 98 SER A N 1
ATOM 738 C CA . SER A 1 98 ? -7.915 3.019 12.439 1.00 96.44 98 SER A CA 1
ATOM 739 C C . SER A 1 98 ? -6.986 2.266 11.496 1.00 96.44 98 SER A C 1
ATOM 741 O O . SER A 1 98 ? -5.997 1.655 11.917 1.00 96.44 98 SER A O 1
ATOM 743 N N . ALA A 1 99 ? -7.308 2.286 10.208 1.00 97.56 99 ALA A N 1
ATOM 744 C CA . ALA A 1 99 ? -6.459 1.733 9.167 1.00 97.56 99 ALA A CA 1
ATOM 745 C C . ALA A 1 99 ? -6.172 2.772 8.083 1.00 97.56 99 ALA A C 1
ATOM 747 O O . ALA A 1 99 ? -6.995 3.637 7.800 1.00 97.56 99 ALA A O 1
ATOM 748 N N . THR A 1 100 ? -5.022 2.651 7.432 1.00 97.50 100 THR A N 1
ATOM 749 C CA . THR A 1 100 ? -4.721 3.335 6.174 1.00 97.50 100 THR A CA 1
ATOM 750 C C . THR A 1 100 ? -4.693 2.328 5.037 1.00 97.50 100 THR A C 1
ATOM 752 O O . THR A 1 100 ? -4.288 1.180 5.221 1.00 97.50 100 THR A O 1
ATOM 755 N N . ARG A 1 101 ? -5.123 2.741 3.848 1.00 97.56 101 ARG A N 1
ATOM 756 C CA . ARG A 1 101 ? -5.112 1.920 2.640 1.00 97.56 101 ARG A CA 1
ATOM 757 C C . ARG A 1 101 ? -4.484 2.717 1.508 1.00 97.56 101 ARG A C 1
ATOM 759 O O . ARG A 1 101 ? -4.956 3.794 1.149 1.00 97.56 101 ARG A O 1
ATOM 766 N N . PHE A 1 102 ? -3.419 2.168 0.943 1.00 95.06 102 PHE A N 1
ATOM 767 C CA . PHE A 1 102 ? -2.681 2.803 -0.136 1.00 95.06 102 PHE A CA 1
ATOM 768 C C . PHE A 1 102 ? -2.116 1.787 -1.131 1.00 95.06 102 PHE A C 1
ATOM 770 O O . PHE A 1 102 ? -2.117 0.579 -0.883 1.00 95.06 102 PHE A O 1
ATOM 777 N N . GLY A 1 103 ? -1.688 2.300 -2.283 1.00 93.94 103 GLY A N 1
ATOM 778 C CA . GLY A 1 103 ? -1.131 1.526 -3.383 1.00 93.94 103 GLY A CA 1
ATOM 779 C C . GLY A 1 103 ? 0.370 1.297 -3.245 1.00 93.94 103 GLY A C 1
ATOM 780 O O . GLY A 1 103 ? 0.922 1.145 -2.153 1.00 93.94 103 GLY A O 1
ATOM 781 N N . ASN A 1 104 ? 1.056 1.262 -4.380 1.00 94.44 104 ASN A N 1
ATOM 782 C CA . ASN A 1 104 ? 2.471 0.941 -4.435 1.00 94.44 104 ASN A CA 1
ATOM 783 C C . ASN A 1 104 ? 3.339 2.095 -3.909 1.00 94.44 104 ASN A C 1
ATOM 785 O O . ASN A 1 104 ? 3.346 3.193 -4.457 1.00 94.44 104 ASN A O 1
ATOM 789 N N . VAL A 1 105 ? 4.166 1.806 -2.903 1.00 94.50 105 VAL A N 1
ATOM 790 C CA . VAL A 1 105 ? 5.250 2.704 -2.483 1.00 94.50 105 VAL A CA 1
ATOM 791 C C . VAL A 1 105 ? 6.479 2.427 -3.349 1.00 94.50 105 VAL A C 1
ATOM 793 O O . VAL A 1 105 ? 7.103 1.361 -3.234 1.00 94.50 105 VAL A O 1
ATOM 796 N N . LEU A 1 106 ? 6.810 3.365 -4.236 1.00 94.69 106 LEU A N 1
ATOM 797 C CA . LEU A 1 106 ? 7.949 3.244 -5.145 1.00 94.69 106 LEU A CA 1
ATOM 798 C C . LEU A 1 106 ? 9.276 3.258 -4.374 1.00 94.69 106 LEU A C 1
ATOM 800 O O . LEU A 1 106 ? 9.400 3.909 -3.338 1.00 94.69 106 LEU A O 1
ATOM 804 N N . GLY A 1 107 ? 10.253 2.489 -4.860 1.00 88.12 107 GLY A N 1
ATOM 805 C CA . GLY A 1 107 ? 11.570 2.348 -4.224 1.00 88.12 107 GLY A CA 1
ATOM 806 C C . GLY A 1 107 ? 11.591 1.463 -2.970 1.00 88.12 107 GLY A C 1
ATOM 807 O O . GLY A 1 107 ? 12.660 1.188 -2.438 1.00 88.12 107 GLY A O 1
ATOM 808 N N . SER A 1 108 ? 10.440 0.961 -2.502 1.00 88.62 108 SER A N 1
ATOM 809 C CA . SER A 1 108 ? 10.396 0.075 -1.331 1.00 88.62 108 SER A CA 1
ATOM 810 C C . SER A 1 108 ? 11.055 -1.286 -1.599 1.00 88.62 108 SER A C 1
ATOM 812 O O . SER A 1 108 ? 11.031 -1.791 -2.728 1.00 88.62 108 SER A O 1
ATOM 814 N N . SER A 1 109 ? 11.602 -1.921 -0.557 1.00 81.69 109 SER A N 1
ATOM 815 C CA . SER A 1 109 ? 12.343 -3.183 -0.675 1.00 81.69 109 SER A CA 1
ATOM 816 C C . SER A 1 109 ? 11.494 -4.275 -1.333 1.00 81.69 109 SER A C 1
ATOM 818 O O . SER A 1 109 ? 10.352 -4.540 -0.926 1.00 81.69 109 SER A O 1
ATOM 820 N N . GLY A 1 110 ? 12.053 -4.908 -2.367 1.00 78.62 110 GLY A N 1
ATOM 821 C CA . GLY A 1 110 ? 11.389 -5.960 -3.143 1.00 78.62 110 GLY A CA 1
ATOM 822 C C . GLY A 1 110 ? 10.279 -5.478 -4.088 1.00 78.62 110 GLY A C 1
ATOM 823 O O . GLY A 1 110 ? 9.560 -6.317 -4.629 1.00 78.62 110 GLY A O 1
ATOM 824 N N . SER A 1 111 ? 10.118 -4.163 -4.282 1.00 88.69 111 SER A N 1
ATOM 825 C CA . SER A 1 111 ? 9.209 -3.594 -5.287 1.00 88.69 111 SER A CA 1
ATOM 826 C C . SER A 1 111 ? 9.831 -3.581 -6.691 1.00 88.69 111 SER A C 1
ATOM 828 O O . SER A 1 111 ? 10.978 -3.983 -6.888 1.00 88.69 111 SER A O 1
ATOM 830 N N . VAL A 1 112 ? 9.057 -3.135 -7.684 1.00 92.00 112 VAL A N 1
ATOM 831 C CA . VAL A 1 112 ? 9.463 -3.157 -9.096 1.00 92.00 112 VAL A CA 1
ATOM 832 C C . VAL A 1 112 ? 10.715 -2.317 -9.364 1.00 92.00 112 VAL A C 1
ATOM 834 O O . VAL A 1 112 ? 11.599 -2.792 -10.064 1.00 92.00 112 VAL A O 1
ATOM 837 N N . VAL A 1 113 ? 10.854 -1.131 -8.758 1.00 95.31 113 VAL A N 1
ATOM 838 C CA . VAL A 1 113 ? 11.986 -0.227 -9.038 1.00 95.31 113 VAL A CA 1
ATOM 839 C C . VAL A 1 113 ? 13.335 -0.879 -8.681 1.00 95.31 113 VAL A C 1
ATOM 841 O O . VAL A 1 113 ? 14.142 -1.038 -9.593 1.00 95.31 113 VAL A O 1
ATOM 844 N N . PRO A 1 114 ? 13.582 -1.385 -7.453 1.00 93.88 114 PRO A N 1
ATOM 845 C CA . PRO A 1 114 ? 14.825 -2.107 -7.150 1.00 93.88 114 PRO A CA 1
ATOM 846 C C . PRO A 1 114 ? 15.089 -3.331 -8.039 1.00 93.88 114 PRO A C 1
ATOM 848 O O . PRO A 1 114 ? 16.237 -3.675 -8.317 1.00 93.88 114 PRO A O 1
ATOM 851 N N . VAL A 1 115 ? 14.037 -4.025 -8.491 1.00 94.00 115 VAL A N 1
ATOM 852 C CA . VAL A 1 115 ? 14.186 -5.152 -9.428 1.00 94.00 115 VAL A CA 1
ATOM 853 C C . VAL A 1 115 ? 14.686 -4.663 -10.786 1.00 94.00 115 VAL A C 1
ATOM 855 O O . VAL A 1 115 ? 15.627 -5.253 -11.312 1.00 94.00 115 VAL A O 1
ATOM 858 N N . LEU A 1 116 ? 14.116 -3.577 -11.313 1.00 95.94 116 LEU A N 1
ATOM 859 C CA . LEU A 1 116 ? 14.553 -2.971 -12.571 1.00 95.94 116 LEU A CA 1
ATOM 860 C C . LEU A 1 116 ? 15.998 -2.484 -12.476 1.00 95.94 116 LEU A C 1
ATOM 862 O O . LEU A 1 116 ? 16.798 -2.811 -13.343 1.00 95.94 116 LEU A O 1
ATOM 866 N N . LEU A 1 117 ? 16.367 -1.784 -11.398 1.00 95.19 117 LEU A N 1
ATOM 867 C CA . LEU A 1 117 ? 17.741 -1.308 -11.211 1.00 95.19 117 LEU A CA 1
ATOM 868 C C . LEU A 1 117 ? 18.746 -2.468 -11.226 1.00 95.19 117 LEU A C 1
ATOM 870 O O . LEU A 1 117 ? 19.745 -2.407 -11.941 1.00 95.19 117 LEU A O 1
ATOM 874 N N . ARG A 1 118 ? 18.442 -3.573 -10.532 1.00 94.62 118 ARG A N 1
ATOM 875 C CA . ARG A 1 118 ? 19.273 -4.788 -10.572 1.00 94.62 118 ARG A CA 1
ATOM 876 C C . ARG A 1 118 ? 19.314 -5.439 -11.953 1.00 94.62 118 ARG A C 1
ATOM 878 O O . ARG A 1 118 ? 20.353 -5.973 -12.332 1.00 94.62 118 ARG A O 1
ATOM 885 N N . GLN A 1 119 ? 18.220 -5.420 -12.713 1.00 95.75 119 GLN A N 1
ATOM 886 C CA . GLN A 1 119 ? 18.223 -5.909 -14.097 1.00 95.75 119 GLN A CA 1
ATOM 887 C C . GLN A 1 119 ? 19.148 -5.052 -14.975 1.00 95.75 119 GLN A C 1
ATOM 889 O O . GLN A 1 119 ? 19.997 -5.614 -15.664 1.00 95.75 119 GLN A O 1
ATOM 894 N N . ILE A 1 120 ? 19.079 -3.719 -14.868 1.00 95.44 120 ILE A N 1
ATOM 895 C CA . ILE A 1 120 ? 19.948 -2.793 -15.617 1.00 95.44 120 ILE A CA 1
ATOM 896 C C . ILE A 1 120 ? 21.423 -3.002 -15.248 1.00 95.44 120 ILE A C 1
ATOM 898 O O . ILE A 1 120 ? 22.260 -3.147 -16.138 1.00 95.44 120 ILE A O 1
ATOM 902 N N . GLN A 1 121 ? 21.748 -3.090 -13.953 1.00 93.56 121 GLN A N 1
ATOM 903 C CA . GLN A 1 121 ? 23.122 -3.327 -13.476 1.00 93.56 121 GLN A CA 1
ATOM 904 C C . GLN A 1 121 ? 23.726 -4.617 -14.038 1.00 93.56 121 GLN A C 1
ATOM 906 O O . GLN A 1 121 ? 24.905 -4.659 -14.383 1.00 93.56 121 GLN A O 1
ATOM 911 N N . ASN A 1 122 ? 22.906 -5.661 -14.166 1.00 94.19 122 ASN A N 1
ATOM 912 C CA . ASN A 1 122 ? 23.318 -6.949 -14.716 1.00 94.19 122 ASN A CA 1
ATOM 913 C C . ASN A 1 122 ? 23.221 -7.016 -16.249 1.00 94.19 122 ASN A C 1
ATOM 915 O O . ASN A 1 122 ? 23.405 -8.093 -16.814 1.00 94.19 122 ASN A O 1
ATOM 919 N N . ARG A 1 123 ? 22.912 -5.899 -16.925 1.00 93.81 123 ARG A N 1
ATOM 920 C CA . ARG A 1 123 ? 22.644 -5.837 -18.373 1.00 93.81 123 ARG A CA 1
ATOM 921 C C . ARG A 1 123 ? 21.590 -6.858 -18.832 1.00 93.81 123 ARG A C 1
ATOM 923 O O . ARG A 1 123 ? 21.665 -7.397 -19.934 1.00 93.81 123 ARG A O 1
ATOM 930 N N . ALA A 1 124 ? 20.625 -7.154 -17.965 1.00 95.38 124 ALA A N 1
ATOM 931 C CA . ALA A 1 124 ? 19.531 -8.071 -18.239 1.00 95.38 124 ALA A CA 1
ATOM 932 C C . ALA A 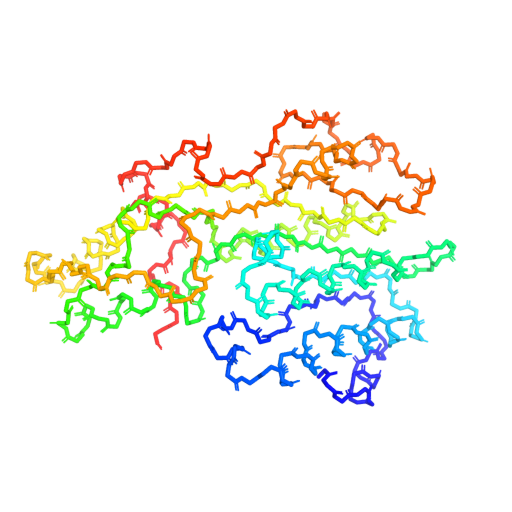1 124 ? 18.334 -7.323 -18.856 1.00 95.38 124 ALA A C 1
ATOM 934 O O . ALA A 1 124 ? 18.115 -6.153 -18.532 1.00 95.38 124 ALA A O 1
ATOM 935 N N . PRO A 1 125 ? 17.516 -7.990 -19.691 1.00 96.62 125 PRO A N 1
ATOM 936 C CA . PRO A 1 125 ? 16.262 -7.419 -20.171 1.00 96.62 125 PRO A CA 1
ATOM 937 C C . PRO A 1 125 ? 15.329 -7.027 -19.018 1.00 96.62 125 PRO A C 1
ATOM 939 O O . PRO A 1 125 ? 15.187 -7.775 -18.045 1.00 96.62 125 PRO A O 1
ATOM 942 N N . LEU A 1 126 ? 14.647 -5.887 -19.150 1.00 97.62 126 LEU A N 1
ATOM 943 C CA . LEU A 1 126 ? 13.632 -5.466 -18.184 1.00 97.62 126 LEU A CA 1
ATOM 944 C C . LEU A 1 126 ? 12.357 -6.258 -18.401 1.00 97.62 126 LEU A C 1
ATOM 946 O O . LEU A 1 126 ? 11.847 -6.359 -19.517 1.00 97.62 126 LEU A O 1
ATOM 950 N N . THR A 1 127 ? 11.826 -6.818 -17.325 1.00 96.31 127 THR A N 1
ATOM 951 C CA . THR A 1 127 ? 10.642 -7.674 -17.404 1.00 96.31 127 THR A CA 1
ATOM 952 C C . THR A 1 127 ? 9.369 -6.852 -17.234 1.00 96.31 127 THR A C 1
ATOM 954 O O . THR A 1 127 ? 9.112 -6.349 -16.140 1.00 96.31 127 THR A O 1
ATOM 957 N N . LEU A 1 128 ? 8.552 -6.781 -18.285 1.00 96.25 128 LEU A N 1
ATOM 958 C CA . LEU A 1 128 ? 7.201 -6.218 -18.267 1.00 96.25 128 LEU A CA 1
ATOM 959 C C . LEU A 1 128 ? 6.183 -7.361 -18.193 1.00 96.25 128 LEU A C 1
ATOM 961 O O . LEU A 1 128 ? 6.210 -8.276 -19.011 1.00 96.25 128 LEU A O 1
ATOM 965 N N . THR A 1 129 ? 5.288 -7.346 -17.211 1.00 94.44 129 THR A N 1
ATOM 966 C CA . THR A 1 129 ? 4.254 -8.386 -17.083 1.00 94.44 129 THR A CA 1
ATOM 967 C C . THR A 1 129 ? 3.151 -8.199 -18.116 1.00 94.44 129 THR A C 1
ATOM 969 O O . THR A 1 129 ? 2.848 -9.127 -18.862 1.00 94.44 129 THR A O 1
ATOM 972 N N . ASP A 1 130 ? 2.573 -7.002 -18.175 1.00 95.38 130 ASP A N 1
ATOM 973 C CA . ASP A 1 130 ? 1.469 -6.663 -19.067 1.00 95.38 130 ASP A CA 1
ATOM 974 C C . ASP A 1 130 ? 1.472 -5.143 -19.339 1.00 95.38 130 ASP A C 1
ATOM 976 O O . ASP A 1 130 ? 1.607 -4.366 -18.384 1.00 95.38 130 ASP A O 1
ATOM 980 N N . PRO A 1 131 ? 1.384 -4.701 -20.609 1.00 94.12 131 PRO A N 1
ATOM 981 C CA . PRO 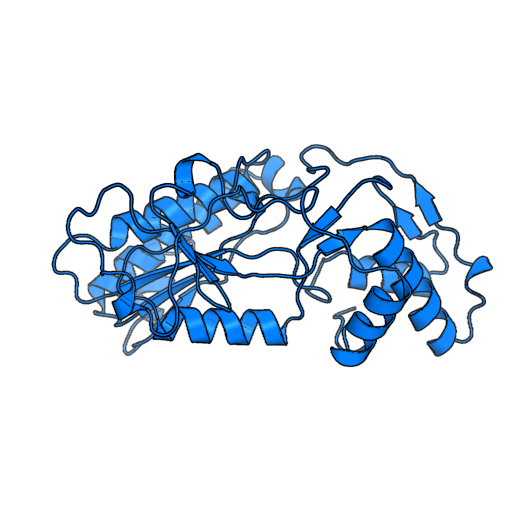A 1 131 ? 1.463 -3.286 -20.977 1.00 94.12 131 PRO A CA 1
ATOM 982 C C . PRO A 1 131 ? 0.263 -2.454 -20.506 1.00 94.12 131 PRO A C 1
ATOM 984 O O . PRO A 1 131 ? 0.412 -1.247 -20.312 1.00 94.12 131 PRO A O 1
ATOM 987 N N . ASP A 1 132 ? -0.890 -3.083 -20.269 1.00 95.31 132 ASP A N 1
ATOM 988 C CA . ASP A 1 132 ? -2.126 -2.400 -19.879 1.00 95.31 132 ASP A CA 1
ATOM 989 C C . ASP A 1 132 ? -2.250 -2.249 -18.352 1.00 95.31 132 ASP A C 1
ATOM 991 O O . ASP A 1 132 ? -3.250 -1.739 -17.839 1.00 95.31 132 ASP A O 1
ATOM 995 N N . MET A 1 133 ? -1.240 -2.687 -17.587 1.00 96.88 133 MET A N 1
ATOM 996 C CA . MET A 1 133 ? -1.263 -2.580 -16.131 1.00 96.88 133 MET A CA 1
ATOM 997 C C . MET A 1 133 ? -1.123 -1.139 -15.644 1.00 96.88 133 MET A C 1
ATOM 999 O O . MET A 1 133 ? -0.114 -0.480 -15.905 1.00 96.88 133 MET A O 1
ATOM 1003 N N . THR A 1 134 ? -2.070 -0.703 -14.810 1.00 97.88 134 THR A N 1
ATOM 1004 C CA . THR A 1 134 ? -2.021 0.585 -14.105 1.00 97.88 134 THR A CA 1
ATOM 1005 C C . THR A 1 134 ? -1.896 0.397 -12.600 1.00 97.88 134 THR A C 1
ATOM 1007 O O . THR A 1 134 ? -2.439 -0.553 -12.029 1.00 97.88 134 THR A O 1
ATOM 1010 N N . ARG A 1 135 ? -1.167 1.286 -11.926 1.00 97.69 135 ARG A N 1
ATOM 1011 C CA . ARG A 1 135 ? -1.008 1.259 -10.464 1.00 97.69 135 ARG A CA 1
ATOM 1012 C C . ARG A 1 135 ? -1.133 2.651 -9.878 1.00 97.69 135 ARG A C 1
ATOM 1014 O O . ARG A 1 135 ? -0.585 3.601 -10.429 1.00 97.69 135 ARG A O 1
ATOM 1021 N N . PHE A 1 136 ? -1.781 2.729 -8.719 1.00 97.88 136 PHE A N 1
ATOM 1022 C CA . PHE A 1 136 ? -1.627 3.862 -7.817 1.00 97.88 136 PHE A CA 1
ATOM 1023 C C . PHE A 1 136 ? -0.231 3.835 -7.212 1.00 97.88 136 PHE A C 1
ATOM 1025 O O . PHE A 1 136 ? 0.216 2.785 -6.733 1.00 97.88 136 PHE A O 1
ATOM 1032 N N . VAL A 1 137 ? 0.450 4.975 -7.234 1.00 97.12 137 VAL A N 1
ATOM 1033 C CA . VAL A 1 137 ? 1.823 5.081 -6.750 1.00 97.12 137 VAL A CA 1
ATOM 1034 C C . VAL A 1 137 ? 1.999 6.252 -5.801 1.00 97.12 137 VAL A C 1
ATOM 1036 O O . VAL A 1 137 ? 1.317 7.268 -5.893 1.00 97.12 137 VAL A O 1
ATOM 1039 N N . MET A 1 138 ? 2.946 6.102 -4.885 1.00 95.88 138 MET A N 1
ATOM 1040 C CA . MET A 1 138 ? 3.421 7.188 -4.041 1.00 95.88 138 MET A CA 1
ATOM 1041 C C . MET A 1 138 ? 4.896 6.995 -3.677 1.00 95.88 138 MET A C 1
ATOM 1043 O O . MET A 1 138 ? 5.440 5.889 -3.764 1.00 95.88 138 MET A O 1
ATOM 1047 N N . SER A 1 139 ? 5.534 8.054 -3.192 1.00 94.69 139 SER A N 1
ATOM 1048 C CA . SER A 1 139 ? 6.855 7.988 -2.572 1.00 94.69 139 SER A CA 1
ATOM 1049 C C . SER A 1 139 ? 6.775 7.508 -1.120 1.00 94.69 139 SER A C 1
ATOM 1051 O O . SER A 1 139 ? 5.748 7.624 -0.447 1.00 94.69 139 SER A O 1
ATOM 1053 N N . ARG A 1 140 ? 7.904 7.028 -0.583 1.00 92.19 140 ARG A N 1
ATOM 1054 C CA . ARG A 1 140 ? 8.029 6.671 0.841 1.00 92.19 140 ARG A CA 1
ATOM 1055 C C . ARG A 1 140 ? 7.686 7.844 1.766 1.00 92.19 140 ARG A C 1
ATOM 1057 O O . ARG A 1 140 ? 7.043 7.643 2.792 1.00 92.19 140 ARG A O 1
ATOM 1064 N N . ARG A 1 141 ? 8.088 9.067 1.400 1.00 92.44 141 ARG A N 1
ATOM 1065 C CA . ARG A 1 141 ? 7.804 10.279 2.189 1.00 92.44 141 ARG A CA 1
ATOM 1066 C C . ARG A 1 141 ? 6.309 10.576 2.243 1.00 92.44 141 ARG A C 1
ATOM 1068 O O . ARG A 1 141 ? 5.799 10.866 3.320 1.00 92.44 141 ARG A O 1
ATOM 1075 N N . GLN A 1 142 ? 5.617 10.450 1.111 1.00 94.12 142 GLN A N 1
ATOM 1076 C CA . GLN A 1 142 ? 4.162 10.589 1.065 1.00 94.12 142 GLN A CA 1
ATOM 1077 C C . GLN A 1 142 ? 3.488 9.531 1.939 1.00 94.12 142 GLN A C 1
ATOM 1079 O O . GLN A 1 142 ? 2.667 9.892 2.776 1.00 94.12 142 GLN A O 1
ATOM 1084 N N . ALA A 1 143 ? 3.893 8.259 1.836 1.00 93.25 143 ALA A N 1
ATOM 1085 C CA . ALA A 1 143 ? 3.337 7.184 2.664 1.00 93.25 143 ALA A CA 1
ATOM 1086 C C . ALA A 1 143 ? 3.425 7.497 4.167 1.00 93.25 143 ALA A C 1
ATOM 1088 O O . ALA A 1 143 ? 2.441 7.359 4.891 1.00 93.25 143 ALA A O 1
ATOM 1089 N N . VAL A 1 144 ? 4.589 7.969 4.630 1.00 93.81 144 VAL A N 1
ATOM 1090 C CA . VAL A 1 144 ? 4.788 8.372 6.031 1.00 93.81 144 VAL A CA 1
ATOM 1091 C C . VAL A 1 144 ? 3.882 9.544 6.401 1.00 93.81 144 VAL A C 1
ATOM 1093 O O . VAL A 1 144 ? 3.184 9.467 7.409 1.00 93.81 144 VAL A O 1
ATOM 1096 N N . GLN A 1 145 ? 3.860 10.600 5.583 1.00 93.50 145 GLN A N 1
ATOM 1097 C CA . GLN A 1 145 ? 3.044 11.785 5.849 1.00 93.50 145 GLN A CA 1
ATOM 1098 C C . GLN A 1 145 ? 1.566 11.422 6.002 1.00 93.50 145 GLN A C 1
ATOM 1100 O O . GLN A 1 145 ? 0.912 11.860 6.941 1.00 93.50 145 GLN A O 1
ATOM 1105 N N . LEU A 1 146 ? 1.054 10.571 5.119 1.00 91.38 146 LEU A N 1
ATOM 1106 C CA . LEU A 1 146 ? -0.354 10.193 5.099 1.00 91.38 146 LEU A CA 1
ATOM 1107 C C . LEU A 1 146 ? -0.741 9.303 6.280 1.00 91.38 146 LEU A C 1
ATOM 1109 O O . LEU A 1 146 ? -1.834 9.451 6.819 1.00 91.38 146 LEU A O 1
ATOM 1113 N N . VAL A 1 147 ? 0.158 8.421 6.729 1.00 95.38 147 VAL A N 1
ATOM 1114 C CA . VAL A 1 147 ? -0.048 7.658 7.970 1.00 95.38 147 VAL A CA 1
ATOM 1115 C C . VAL A 1 147 ? -0.130 8.595 9.175 1.00 95.38 147 VAL A C 1
ATOM 1117 O O . VAL A 1 147 ? -0.990 8.403 10.033 1.00 95.38 147 VAL A O 1
ATOM 1120 N N . LEU A 1 148 ? 0.729 9.616 9.239 1.00 95.31 148 LEU A N 1
ATOM 1121 C CA . LEU A 1 148 ? 0.705 10.600 10.323 1.00 95.31 148 LEU A CA 1
ATOM 1122 C C . LEU A 1 148 ? -0.547 11.487 10.272 1.00 95.31 148 LEU A C 1
ATOM 1124 O O . LEU A 1 148 ? -1.138 11.750 11.316 1.00 95.31 148 LEU A O 1
ATOM 1128 N N . SER A 1 149 ? -0.997 11.894 9.083 1.00 94.19 149 SER A N 1
ATOM 1129 C CA . SER A 1 149 ? -2.258 12.627 8.926 1.00 94.19 149 SER A CA 1
ATOM 1130 C C . SER A 1 149 ? -3.459 11.776 9.352 1.00 94.19 149 SER A C 1
ATOM 1132 O O . SER A 1 149 ? -4.305 12.244 10.110 1.00 94.19 149 SER A O 1
ATOM 1134 N N . ALA A 1 150 ? -3.514 10.503 8.946 1.00 93.50 150 ALA A N 1
ATOM 1135 C CA . ALA A 1 150 ? -4.574 9.584 9.364 1.00 93.50 150 ALA A CA 1
ATOM 1136 C C . ALA A 1 150 ? -4.585 9.374 10.887 1.00 93.50 150 ALA A C 1
ATOM 1138 O O . ALA A 1 150 ? -5.648 9.387 11.498 1.00 93.50 150 ALA A O 1
ATOM 1139 N N . LEU A 1 151 ? -3.411 9.252 11.519 1.00 94.69 151 LEU A N 1
ATOM 1140 C CA . LEU A 1 151 ? -3.281 9.165 12.978 1.00 94.69 151 LEU A CA 1
ATOM 1141 C C . LEU A 1 151 ? -3.913 10.370 13.696 1.00 94.69 151 LEU A C 1
ATOM 1143 O O . LEU A 1 151 ? -4.508 10.199 14.760 1.00 94.69 151 LEU A O 1
ATOM 1147 N N . GLN A 1 152 ? -3.767 11.575 13.137 1.00 92.88 152 GLN A N 1
ATOM 1148 C CA . GLN A 1 152 ? -4.325 12.806 13.704 1.00 92.88 152 GLN A CA 1
ATOM 1149 C C . GLN A 1 152 ? -5.836 12.925 13.477 1.00 92.88 152 GLN A C 1
ATOM 1151 O O . GLN A 1 152 ? -6.544 13.392 14.365 1.00 92.88 152 GLN A O 1
ATOM 1156 N N . LEU A 1 153 ? -6.319 12.498 12.307 1.00 92.75 153 LEU A N 1
ATOM 1157 C CA . LEU A 1 153 ? -7.727 12.596 11.908 1.00 92.75 153 LEU A CA 1
ATOM 1158 C C . LEU A 1 153 ? -8.607 11.462 12.451 1.00 92.75 153 LEU A C 1
ATOM 1160 O O . LEU A 1 153 ? -9.827 11.596 12.453 1.00 92.75 153 LEU A O 1
ATOM 1164 N N . ALA A 1 154 ? -8.020 10.334 12.855 1.00 93.56 154 ALA A N 1
ATOM 1165 C CA . ALA A 1 154 ? -8.760 9.149 13.276 1.00 93.56 154 ALA A CA 1
ATOM 1166 C C . ALA A 1 154 ? -9.617 9.405 14.522 1.00 93.56 154 ALA A C 1
ATOM 1168 O O . ALA A 1 154 ? -9.107 9.781 15.581 1.00 93.56 154 ALA A O 1
ATOM 1169 N N . LEU A 1 155 ? -10.910 9.104 14.406 1.00 91.50 155 LEU A N 1
ATOM 1170 C CA . LEU A 1 155 ? -11.875 9.141 15.506 1.00 91.50 155 LEU A CA 1
ATOM 1171 C C . LEU A 1 155 ? -12.299 7.727 15.925 1.00 91.50 155 LEU A C 1
ATOM 1173 O O . LEU A 1 155 ? -12.826 7.535 17.022 1.00 91.50 155 LEU A O 1
ATOM 1177 N N . GLY A 1 156 ? -12.009 6.725 15.094 1.00 91.75 156 GLY A N 1
ATOM 1178 C CA . GLY A 1 156 ? -12.199 5.316 15.384 1.00 91.75 156 GLY A CA 1
ATOM 1179 C C . GLY A 1 156 ? -12.952 4.564 14.294 1.00 91.75 156 GLY A C 1
ATOM 1180 O O . GLY A 1 156 ? -14.053 4.926 13.892 1.00 91.75 156 GLY A O 1
ATOM 1181 N N . GLY A 1 157 ? -12.401 3.420 13.900 1.00 92.19 157 GLY A N 1
ATOM 1182 C CA . GLY A 1 157 ? -13.003 2.462 12.981 1.00 92.19 157 GLY A CA 1
ATOM 1183 C C . GLY A 1 157 ? -12.830 2.796 11.499 1.00 92.19 157 GLY A C 1
ATOM 1184 O O . GLY A 1 157 ? -13.226 1.977 10.663 1.00 92.19 157 GLY A O 1
ATOM 1185 N N . GLU A 1 158 ? -12.249 3.948 11.155 1.00 94.56 158 GLU A N 1
ATOM 1186 C CA . GLU A 1 158 ? -12.095 4.381 9.768 1.00 94.56 158 GLU A CA 1
ATOM 1187 C C . GLU A 1 158 ? -10.988 3.633 9.022 1.00 94.56 158 GLU A C 1
ATOM 1189 O O . GLU A 1 158 ? -9.961 3.241 9.586 1.00 94.56 158 GLU A O 1
ATOM 1194 N N . VAL A 1 159 ? -11.192 3.506 7.711 1.00 96.62 159 VAL A N 1
ATOM 1195 C CA . VAL A 1 159 ? -10.153 3.178 6.738 1.00 96.62 159 VAL A CA 1
ATOM 1196 C C . VAL A 1 159 ? -9.883 4.428 5.902 1.00 96.62 159 VAL A C 1
ATOM 1198 O O . VAL A 1 159 ? -10.724 4.854 5.109 1.00 96.62 159 VAL A O 1
ATOM 1201 N N . PHE A 1 160 ? -8.712 5.027 6.091 1.00 97.12 160 PHE A N 1
ATOM 1202 C CA . PHE A 1 160 ? -8.239 6.187 5.344 1.00 97.12 160 PHE A CA 1
ATOM 1203 C C . PHE A 1 160 ? -7.615 5.733 4.027 1.00 97.12 160 PHE A C 1
ATOM 1205 O O . PHE A 1 160 ? -6.534 5.142 4.005 1.00 97.12 160 PHE A O 1
ATOM 1212 N N . VAL A 1 161 ? -8.301 6.005 2.925 1.00 96.94 161 VAL A N 1
ATOM 1213 C CA . VAL A 1 161 ? -7.864 5.699 1.565 1.00 96.94 161 VAL A CA 1
ATOM 1214 C C . VAL A 1 161 ? -7.186 6.930 0.980 1.00 96.94 161 VAL A C 1
ATOM 1216 O O . VAL A 1 161 ? -7.812 7.973 0.818 1.00 96.94 161 VAL A O 1
ATOM 1219 N N . THR A 1 162 ? -5.906 6.821 0.656 1.00 93.56 162 THR A N 1
ATOM 1220 C CA . THR A 1 162 ? -5.122 7.944 0.130 1.00 93.56 162 THR A CA 1
ATOM 1221 C C . THR A 1 162 ? -5.438 8.241 -1.340 1.00 93.56 162 THR A C 1
ATOM 1223 O O . THR A 1 162 ? -5.441 7.318 -2.159 1.00 93.56 162 THR A O 1
ATOM 1226 N N . LYS A 1 163 ? -5.568 9.526 -1.703 1.00 93.94 163 LYS A N 1
ATOM 1227 C CA . LYS A 1 163 ? -5.537 9.972 -3.109 1.00 93.94 163 LYS A CA 1
ATOM 1228 C C . LYS A 1 163 ? -4.110 9.976 -3.667 1.00 93.94 163 LYS A C 1
ATOM 1230 O O . LYS A 1 163 ? -3.184 10.490 -3.050 1.00 93.94 163 LYS A O 1
ATOM 1235 N N . MET A 1 164 ? -3.917 9.362 -4.828 1.00 95.75 164 MET A N 1
ATOM 1236 C CA . MET A 1 164 ? -2.602 9.044 -5.389 1.00 95.75 164 MET A CA 1
ATOM 1237 C C . MET A 1 164 ? -2.617 9.218 -6.901 1.00 95.75 164 MET A C 1
ATOM 1239 O O . MET A 1 164 ? -3.618 8.868 -7.527 1.00 95.75 164 MET A O 1
ATOM 1243 N N . PRO A 1 165 ? -1.497 9.642 -7.502 1.00 97.00 165 PRO A N 1
ATOM 1244 C CA . PRO A 1 165 ? -1.348 9.558 -8.940 1.00 97.00 165 PRO A CA 1
ATOM 1245 C C . PRO A 1 165 ? -1.344 8.098 -9.407 1.00 97.00 165 PRO A C 1
ATOM 1247 O O . PRO A 1 165 ? -0.962 7.168 -8.682 1.00 97.00 165 PRO A O 1
ATOM 1250 N N . VAL A 1 166 ? -1.744 7.915 -10.658 1.00 98.00 166 VAL A N 1
ATOM 1251 C CA . VAL A 1 166 ? -1.705 6.636 -11.360 1.00 98.00 166 VAL A CA 1
ATOM 1252 C C . VAL A 1 166 ? -0.617 6.678 -12.421 1.00 98.00 166 VAL A C 1
ATOM 1254 O O . VAL A 1 166 ? -0.379 7.713 -13.030 1.00 98.00 166 VAL A O 1
ATOM 1257 N N . LEU A 1 167 ? 0.029 5.544 -12.672 1.00 97.94 167 LEU A N 1
ATOM 1258 C CA . LEU A 1 167 ? 0.887 5.358 -13.842 1.00 97.94 167 LEU A CA 1
ATOM 1259 C C . LEU A 1 167 ? 0.616 4.017 -14.519 1.00 97.94 167 LEU A C 1
ATOM 1261 O O . LEU A 1 167 ? 0.069 3.095 -13.898 1.00 97.94 167 LEU A O 1
ATOM 1265 N N . ARG A 1 168 ? 1.025 3.895 -15.785 1.00 98.12 168 ARG A N 1
ATOM 1266 C CA . ARG A 1 168 ? 1.143 2.593 -16.450 1.00 98.12 168 ARG A CA 1
ATOM 1267 C C . ARG A 1 168 ? 2.497 1.981 -16.112 1.00 98.12 168 ARG A C 1
ATOM 1269 O O . ARG A 1 168 ? 3.511 2.675 -16.065 1.00 98.12 168 ARG A O 1
ATOM 1276 N N . ILE A 1 169 ? 2.535 0.667 -15.902 1.00 97.38 169 ILE A N 1
ATOM 1277 C CA . ILE A 1 169 ? 3.784 -0.034 -15.572 1.00 97.38 169 ILE A CA 1
ATOM 1278 C C . ILE A 1 169 ? 4.817 0.094 -16.695 1.00 97.38 169 ILE A C 1
ATOM 1280 O O . ILE A 1 169 ? 6.004 0.202 -16.402 1.00 97.38 169 ILE A O 1
ATOM 1284 N N . VAL A 1 170 ? 4.381 0.133 -17.957 1.00 97.56 170 VAL A N 1
ATOM 1285 C CA . VAL A 1 170 ? 5.283 0.359 -19.095 1.00 97.56 170 VAL A CA 1
ATOM 1286 C C . VAL A 1 170 ? 6.010 1.704 -18.987 1.00 97.56 170 VAL A C 1
ATOM 1288 O O . VAL A 1 170 ? 7.234 1.722 -19.082 1.00 97.56 170 VAL A O 1
ATOM 1291 N N . ASP A 1 171 ? 5.298 2.786 -18.654 1.00 98.25 171 ASP A N 1
ATOM 1292 C CA . ASP A 1 171 ? 5.894 4.123 -18.513 1.00 98.25 171 ASP A CA 1
ATOM 1293 C C . ASP A 1 171 ? 6.879 4.173 -17.338 1.00 98.25 171 ASP A C 1
ATOM 1295 O O . ASP A 1 171 ? 7.947 4.770 -17.434 1.00 98.25 171 ASP A O 1
ATOM 1299 N N . LEU A 1 172 ? 6.563 3.490 -16.231 1.00 98.12 172 LEU A N 1
ATOM 1300 C CA . LEU A 1 172 ? 7.487 3.366 -15.102 1.00 98.12 172 LEU A CA 1
ATOM 1301 C C . LEU A 1 172 ? 8.784 2.649 -15.500 1.00 98.12 172 LEU A C 1
ATOM 1303 O O . LEU A 1 172 ? 9.865 3.081 -15.103 1.00 98.12 172 LEU A O 1
ATOM 1307 N N . ILE A 1 173 ? 8.687 1.549 -16.253 1.00 97.94 173 ILE A N 1
ATOM 1308 C CA . ILE A 1 173 ? 9.860 0.786 -16.700 1.00 97.94 173 ILE A CA 1
ATOM 1309 C C . ILE A 1 173 ? 10.720 1.632 -17.640 1.00 97.94 173 ILE A C 1
ATOM 1311 O O . ILE A 1 173 ? 11.938 1.668 -17.469 1.00 97.94 173 ILE A O 1
ATOM 1315 N N . GLU A 1 174 ? 10.099 2.319 -18.599 1.00 97.81 174 GLU A N 1
ATOM 1316 C CA . GLU A 1 174 ? 10.791 3.202 -19.541 1.00 97.81 174 GLU A CA 1
ATOM 1317 C C . GLU A 1 174 ? 11.476 4.368 -18.822 1.00 97.81 174 GLU A C 1
ATOM 1319 O O . GLU A 1 174 ? 12.678 4.561 -18.996 1.00 97.81 174 GLU A O 1
ATOM 1324 N N . ALA A 1 175 ? 10.768 5.064 -17.927 1.00 97.88 175 ALA A N 1
ATOM 1325 C CA . ALA A 1 175 ? 11.336 6.168 -17.158 1.00 97.88 175 ALA A CA 1
ATOM 1326 C C . ALA A 1 175 ? 12.519 5.717 -16.284 1.00 97.88 175 ALA A C 1
ATOM 1328 O O . ALA A 1 175 ? 13.565 6.365 -16.273 1.00 97.88 175 ALA A O 1
ATOM 1329 N N . VAL A 1 176 ? 12.395 4.584 -15.578 1.00 97.38 176 VAL A N 1
ATOM 1330 C CA . VAL A 1 176 ? 13.494 4.038 -14.759 1.00 97.38 176 VAL A CA 1
ATOM 1331 C C . VAL A 1 176 ? 14.684 3.640 -15.629 1.00 97.38 176 VAL A C 1
ATOM 1333 O O . VAL A 1 176 ? 15.821 3.939 -15.259 1.00 97.38 176 VAL A O 1
ATOM 1336 N N . ARG A 1 177 ? 14.445 2.991 -16.778 1.00 97.38 177 ARG A N 1
ATOM 1337 C CA . ARG A 1 177 ? 15.502 2.622 -17.727 1.00 97.38 177 ARG A CA 1
ATOM 1338 C C . ARG A 1 177 ? 16.265 3.858 -18.176 1.00 97.38 177 ARG A C 1
ATOM 1340 O O . ARG A 1 177 ? 17.486 3.879 -18.055 1.00 97.38 177 ARG A O 1
ATOM 1347 N N . ASP A 1 178 ? 15.558 4.864 -18.669 1.00 96.19 178 ASP A N 1
ATOM 1348 C CA . ASP A 1 178 ? 16.168 6.022 -19.315 1.00 96.19 178 ASP A CA 1
ATOM 1349 C C . ASP A 1 178 ? 16.931 6.887 -18.296 1.00 96.19 178 ASP A C 1
ATOM 1351 O O . ASP A 1 178 ? 18.078 7.275 -18.544 1.00 96.19 178 ASP A O 1
ATOM 1355 N N . LEU A 1 179 ? 16.357 7.101 -17.105 1.00 95.62 179 LEU A N 1
ATOM 1356 C CA . LEU A 1 179 ? 17.013 7.817 -16.006 1.00 95.62 179 LEU A CA 1
ATOM 1357 C C . LEU A 1 179 ? 18.254 7.077 -15.494 1.00 95.62 179 LEU A C 1
ATOM 1359 O O . LEU A 1 179 ? 19.327 7.668 -15.386 1.00 95.62 179 LEU A O 1
ATOM 1363 N N . TYR A 1 180 ? 18.140 5.781 -15.195 1.00 95.00 180 TYR A N 1
ATOM 1364 C CA . TYR A 1 180 ? 19.242 5.043 -14.578 1.00 95.00 180 TYR A CA 1
ATOM 1365 C C . TYR A 1 180 ? 20.373 4.730 -15.566 1.00 95.00 180 TYR A C 1
ATOM 1367 O O . TYR A 1 180 ? 21.549 4.833 -15.212 1.00 95.00 180 TYR A O 1
ATOM 1375 N N . CYS A 1 181 ? 20.046 4.419 -16.825 1.00 94.56 181 CYS A N 1
ATOM 1376 C CA . CYS A 1 181 ? 21.051 4.224 -17.872 1.00 94.56 181 CYS A CA 1
ATOM 1377 C C . CYS A 1 181 ? 21.875 5.498 -18.100 1.00 94.56 181 CYS A C 1
ATOM 1379 O O . CYS A 1 181 ? 23.097 5.408 -18.221 1.00 94.56 181 CYS A O 1
ATOM 1381 N N . SER A 1 182 ? 21.235 6.675 -18.064 1.00 92.25 182 SER A N 1
ATOM 1382 C CA . SER A 1 182 ? 21.925 7.968 -18.164 1.00 92.25 182 SER A CA 1
ATOM 1383 C C . SER A 1 182 ? 22.946 8.159 -17.036 1.00 92.25 182 SER A C 1
ATOM 1385 O O . SER A 1 182 ? 24.073 8.580 -17.292 1.00 92.25 182 SER A O 1
ATOM 1387 N N . THR A 1 183 ? 22.600 7.772 -15.804 1.00 90.19 183 THR A N 1
ATOM 1388 C CA . THR A 1 183 ? 23.506 7.835 -14.643 1.00 90.19 183 THR A CA 1
ATOM 1389 C C . THR A 1 183 ? 24.676 6.852 -14.748 1.00 90.19 183 THR A C 1
ATOM 1391 O O . THR A 1 183 ? 25.783 7.156 -14.305 1.00 90.19 183 THR A O 1
ATOM 1394 N N . CYS A 1 184 ? 24.464 5.676 -15.345 1.00 89.06 184 CYS A N 1
ATOM 1395 C CA . CYS A 1 184 ? 25.489 4.637 -15.485 1.00 89.06 184 CYS A CA 1
ATOM 1396 C C . CYS A 1 184 ? 26.303 4.713 -16.791 1.00 89.06 184 CYS A C 1
ATOM 1398 O O . CYS A 1 184 ? 27.189 3.882 -16.991 1.00 89.06 184 CYS A O 1
ATOM 1400 N N . GLY A 1 185 ? 26.009 5.660 -17.688 1.00 91.38 185 GLY A N 1
ATOM 1401 C CA . GLY A 1 185 ? 26.642 5.734 -19.010 1.00 91.38 185 GLY A CA 1
ATOM 1402 C C . GLY A 1 185 ? 26.301 4.546 -19.919 1.00 91.38 185 GLY A C 1
ATOM 1403 O O . GLY A 1 185 ? 27.106 4.166 -20.767 1.00 91.38 185 GLY A O 1
ATOM 1404 N N . ILE A 1 186 ? 25.134 3.931 -19.715 1.00 92.62 186 ILE A N 1
ATOM 1405 C CA . ILE A 1 186 ? 24.612 2.830 -20.532 1.00 92.62 186 ILE A CA 1
ATOM 1406 C C . ILE A 1 186 ? 23.676 3.427 -21.586 1.00 92.62 186 ILE A C 1
ATOM 1408 O O . ILE A 1 186 ? 22.900 4.333 -21.293 1.00 92.62 186 ILE A O 1
ATOM 1412 N N . VAL A 1 187 ? 23.722 2.918 -22.815 1.00 93.69 187 VAL A N 1
ATOM 1413 C CA . VAL A 1 187 ? 22.766 3.307 -23.860 1.00 93.69 187 VAL A CA 1
ATOM 1414 C C . VAL A 1 187 ? 21.439 2.577 -23.595 1.00 93.69 187 VAL A C 1
ATOM 1416 O O . VAL A 1 187 ? 21.443 1.346 -23.602 1.00 93.69 187 VAL A O 1
ATOM 1419 N N . PRO A 1 188 ? 20.296 3.265 -23.377 1.00 92.56 188 PRO A N 1
ATOM 1420 C CA . PRO A 1 188 ? 19.033 2.610 -23.007 1.00 92.56 188 PRO A CA 1
ATOM 1421 C C . PRO A 1 188 ? 18.587 1.498 -23.967 1.00 92.56 188 PRO A C 1
ATOM 1423 O O . PRO A 1 188 ? 18.008 0.502 -23.542 1.00 92.56 188 PRO A O 1
ATOM 1426 N N . GLN A 1 189 ? 18.897 1.626 -25.260 1.00 92.00 189 GLN A N 1
ATOM 1427 C CA . GLN A 1 189 ? 18.575 0.636 -26.293 1.00 92.00 189 GLN A CA 1
ATOM 1428 C C . GLN A 1 189 ? 19.324 -0.699 -26.117 1.00 92.00 189 GLN A C 1
ATOM 1430 O O . GLN A 1 189 ? 18.876 -1.710 -26.653 1.00 92.00 189 GLN A O 1
ATOM 1435 N N . GLU A 1 190 ? 20.425 -0.734 -25.354 1.00 92.69 190 GLU A N 1
ATOM 1436 C CA . GLU A 1 190 ? 21.119 -1.979 -24.978 1.00 92.69 190 GLU A CA 1
ATOM 1437 C C . GLU A 1 190 ? 20.343 -2.794 -23.933 1.00 92.69 190 GLU A C 1
ATOM 1439 O O . GLU A 1 190 ? 20.636 -3.972 -23.731 1.00 92.69 190 GLU A O 1
ATOM 1444 N N . ILE A 1 191 ? 19.351 -2.185 -23.276 1.00 96.50 191 ILE A N 1
ATOM 1445 C CA . ILE A 1 191 ? 18.537 -2.794 -22.228 1.00 96.50 191 ILE A CA 1
ATOM 1446 C C . ILE A 1 191 ? 17.098 -2.972 -22.752 1.00 96.50 191 ILE A C 1
ATOM 1448 O O . ILE A 1 191 ? 16.240 -2.099 -22.566 1.00 96.50 191 ILE A O 1
ATOM 1452 N N . PRO A 1 192 ? 16.798 -4.089 -23.442 1.00 95.94 192 PRO A N 1
ATOM 1453 C CA . PRO A 1 192 ? 15.480 -4.307 -24.024 1.00 95.94 192 PRO A CA 1
ATOM 1454 C C . PRO A 1 192 ? 14.423 -4.559 -22.944 1.00 95.94 192 PRO A C 1
ATOM 1456 O O . PRO A 1 192 ? 14.691 -5.187 -21.920 1.00 95.94 192 PRO A O 1
ATOM 1459 N N . ILE A 1 193 ? 13.189 -4.129 -23.207 1.00 97.38 193 ILE A N 1
ATOM 1460 C CA . ILE A 1 193 ? 12.016 -4.472 -22.393 1.00 97.38 193 ILE A CA 1
ATOM 1461 C C . ILE A 1 193 ? 11.364 -5.712 -23.011 1.00 97.38 193 ILE A C 1
ATOM 1463 O O . ILE A 1 193 ? 11.058 -5.728 -24.201 1.00 97.38 193 ILE A O 1
ATOM 1467 N N . THR A 1 194 ? 11.163 -6.760 -22.216 1.00 96.69 194 THR A N 1
ATOM 1468 C CA . THR A 1 194 ? 10.564 -8.029 -22.654 1.00 96.69 194 THR A CA 1
ATOM 1469 C C . THR A 1 194 ? 9.260 -8.284 -21.916 1.00 96.69 194 THR A C 1
ATOM 1471 O O . THR A 1 194 ? 9.225 -8.265 -20.683 1.00 96.69 194 THR A O 1
ATOM 1474 N N . VAL A 1 195 ? 8.194 -8.574 -22.668 1.00 97.06 195 VAL A N 1
ATOM 1475 C CA . VAL A 1 195 ? 6.913 -8.993 -22.093 1.00 97.06 195 VAL A CA 1
ATOM 1476 C C . VAL A 1 195 ? 7.019 -10.448 -21.645 1.00 97.06 195 VAL A C 1
ATOM 1478 O O . VAL A 1 195 ? 7.205 -11.343 -22.465 1.00 97.06 195 VAL A O 1
ATOM 1481 N N . VAL A 1 196 ? 6.907 -10.684 -20.339 1.00 94.88 196 VAL A N 1
ATOM 1482 C CA . VAL A 1 196 ? 6.986 -12.027 -19.731 1.00 94.88 196 VAL A CA 1
ATOM 1483 C C . VAL A 1 196 ? 5.616 -12.623 -19.414 1.00 94.88 196 VAL A C 1
ATOM 1485 O O . VAL A 1 196 ? 5.523 -13.782 -19.015 1.00 94.88 196 VAL A O 1
ATOM 1488 N N . GLY A 1 197 ? 4.555 -11.840 -19.603 1.00 91.81 197 GLY A N 1
ATOM 1489 C CA . GLY A 1 197 ? 3.195 -12.221 -19.266 1.00 91.81 197 GLY A CA 1
ATOM 1490 C C . GLY A 1 197 ? 2.860 -11.988 -17.794 1.00 91.81 197 GLY A C 1
ATOM 1491 O O . GLY A 1 197 ? 3.715 -11.835 -16.915 1.00 91.81 197 GLY A O 1
ATOM 1492 N N . LYS A 1 198 ? 1.557 -11.949 -17.538 1.00 87.75 198 LYS A N 1
ATOM 1493 C CA . LYS A 1 198 ? 0.978 -11.726 -16.220 1.00 87.75 198 LYS A CA 1
ATOM 1494 C C . LYS A 1 198 ? 1.262 -12.892 -15.274 1.00 87.75 198 LYS A C 1
ATOM 1496 O O . LYS A 1 198 ? 1.111 -14.058 -15.646 1.00 87.75 198 LYS A O 1
ATOM 1501 N N . ARG A 1 199 ? 1.600 -12.588 -14.018 1.00 85.94 199 ARG A N 1
ATOM 1502 C CA . ARG A 1 199 ? 1.771 -13.625 -12.991 1.00 85.94 199 ARG A CA 1
ATOM 1503 C C . ARG A 1 199 ? 0.414 -14.011 -12.383 1.00 85.94 199 ARG A C 1
ATOM 1505 O O . ARG A 1 199 ? -0.479 -13.163 -12.290 1.00 85.94 199 ARG A O 1
ATOM 1512 N N . PRO A 1 200 ? 0.236 -15.269 -11.933 1.00 83.94 200 PRO A N 1
ATOM 1513 C CA . PRO A 1 200 ? -0.986 -15.684 -11.248 1.00 83.94 200 PRO A CA 1
ATOM 1514 C C . PRO A 1 200 ? -1.326 -14.765 -10.068 1.00 83.94 200 PRO A C 1
ATOM 1516 O O . PRO A 1 200 ? -0.455 -14.417 -9.273 1.00 83.94 200 PRO A O 1
ATOM 1519 N N . GLY A 1 201 ? -2.596 -14.372 -9.965 1.00 80.06 201 GLY A N 1
ATOM 1520 C CA . GLY A 1 201 ? -3.105 -13.530 -8.877 1.00 80.06 201 GLY A CA 1
ATOM 1521 C C . GLY A 1 201 ? -2.888 -12.021 -9.043 1.00 80.06 201 GLY A C 1
ATOM 1522 O O . GLY A 1 201 ? -3.488 -11.257 -8.290 1.00 80.06 201 GLY A O 1
ATOM 1523 N N . GLU A 1 202 ? -2.102 -11.559 -10.024 1.00 85.69 202 GLU A N 1
ATOM 1524 C CA . GLU A 1 202 ? -1.969 -10.120 -10.295 1.00 85.69 202 GLU A CA 1
ATOM 1525 C C . GLU A 1 202 ? -3.282 -9.533 -10.843 1.00 85.69 202 GLU A C 1
ATOM 1527 O O . GLU A 1 202 ? -4.054 -10.208 -11.528 1.00 85.69 202 GLU A O 1
ATOM 1532 N N . LYS A 1 203 ? -3.548 -8.254 -10.577 1.00 90.88 203 LYS A N 1
ATOM 1533 C CA . LYS A 1 203 ? -4.655 -7.509 -11.196 1.00 90.88 203 LYS A CA 1
ATOM 1534 C C . LYS A 1 203 ? -4.114 -6.635 -12.332 1.00 90.88 203 LYS A C 1
ATOM 1536 O O . LYS A 1 203 ? -2.943 -6.252 -12.318 1.00 90.88 203 LYS A O 1
ATOM 1541 N N . LEU A 1 204 ? -4.938 -6.357 -13.345 1.00 93.38 204 LEU A N 1
ATOM 1542 C CA . LEU A 1 204 ? -4.561 -5.396 -14.393 1.00 93.38 204 LEU A CA 1
ATOM 1543 C C . LEU A 1 204 ? -4.555 -3.976 -13.824 1.00 93.38 204 LEU A C 1
ATOM 1545 O O . LEU A 1 204 ? -3.585 -3.248 -13.985 1.00 93.38 204 LEU A O 1
ATOM 1549 N N . TYR A 1 205 ? -5.566 -3.653 -13.031 1.00 95.62 205 TYR A N 1
ATOM 1550 C CA . TYR A 1 205 ? -5.693 -2.404 -12.295 1.00 95.62 205 TYR A CA 1
ATOM 1551 C C . TYR A 1 205 ? -5.937 -2.691 -10.815 1.00 95.62 205 TYR A C 1
ATOM 1553 O O . TYR A 1 205 ? -6.406 -3.772 -10.448 1.00 95.62 205 TYR A O 1
ATOM 1561 N N . GLU A 1 206 ? -5.625 -1.720 -9.970 1.00 95.25 206 GLU A N 1
ATOM 1562 C CA . GLU A 1 206 ? -5.879 -1.789 -8.534 1.00 95.25 206 GLU A CA 1
ATOM 1563 C C . GLU A 1 206 ? -7.086 -0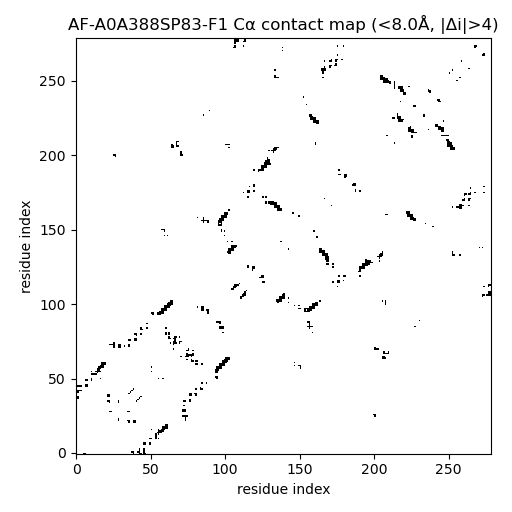.927 -8.168 1.00 95.25 206 GLU A C 1
ATOM 1565 O O . GLU A 1 206 ? -7.463 0.007 -8.880 1.00 95.25 206 GLU A O 1
ATOM 1570 N N . GLU A 1 207 ? -7.711 -1.264 -7.048 1.00 95.62 207 GLU A N 1
ATOM 1571 C CA . GLU A 1 207 ? -8.876 -0.563 -6.520 1.00 95.62 207 GLU A CA 1
ATOM 1572 C C . GLU A 1 207 ? -8.551 -0.118 -5.100 1.00 95.62 207 GLU A C 1
ATOM 1574 O O . GLU A 1 207 ? -7.947 -0.857 -4.327 1.00 95.62 207 GLU A O 1
ATOM 1579 N N . LEU A 1 208 ? -8.952 1.093 -4.751 1.00 95.94 208 LEU A N 1
ATOM 1580 C CA . LEU A 1 208 ? -8.719 1.673 -3.434 1.00 95.94 208 LEU A CA 1
ATOM 1581 C C . LEU A 1 208 ? -10.015 1.869 -2.655 1.00 95.94 208 LEU A C 1
ATOM 1583 O O . LEU A 1 208 ? -9.996 1.824 -1.426 1.00 95.94 208 LEU A O 1
ATOM 1587 N N . MET A 1 209 ? -11.140 2.011 -3.356 1.00 95.50 209 MET A N 1
ATOM 1588 C CA . MET A 1 209 ? -12.470 2.086 -2.762 1.00 95.50 209 MET A CA 1
ATOM 1589 C C . MET A 1 209 ? -13.489 1.377 -3.657 1.00 95.50 209 MET A C 1
ATOM 1591 O O . MET A 1 209 ? -13.561 1.643 -4.857 1.00 95.50 209 MET A O 1
ATOM 1595 N N . SER A 1 210 ? -14.267 0.479 -3.055 1.00 93.06 210 SER A N 1
ATOM 1596 C CA . SER A 1 210 ? -15.324 -0.297 -3.724 1.00 93.06 210 SER A CA 1
ATOM 1597 C C . SER A 1 210 ? -16.681 0.416 -3.719 1.00 93.06 210 SER A C 1
ATOM 1599 O O . SER A 1 210 ? -16.922 1.295 -2.889 1.00 93.06 210 SER A O 1
ATOM 1601 N N . SER A 1 211 ? -17.613 -0.009 -4.581 1.00 92.94 211 SER A N 1
ATOM 1602 C CA . SER A 1 211 ? -18.996 0.499 -4.586 1.00 92.94 211 SER A CA 1
ATOM 1603 C C . SER A 1 211 ? -19.697 0.378 -3.226 1.00 92.94 211 SER A C 1
ATOM 1605 O O . SER A 1 211 ? -20.436 1.274 -2.826 1.00 92.94 211 SER A O 1
ATOM 1607 N N . GLU A 1 212 ? -19.424 -0.700 -2.487 1.00 91.19 212 GLU A N 1
ATOM 1608 C CA . GLU A 1 212 ? -19.982 -0.965 -1.151 1.00 91.19 212 GLU A CA 1
ATOM 1609 C C . GLU A 1 212 ? -19.444 0.002 -0.077 1.00 91.19 212 GLU A C 1
ATOM 1611 O O . GLU A 1 212 ? -20.024 0.185 0.994 1.00 91.19 212 GLU A O 1
ATOM 1616 N N . GLU A 1 213 ? -18.304 0.640 -0.337 1.00 94.00 213 GLU A N 1
ATOM 1617 C CA . GLU A 1 213 ? -17.708 1.629 0.562 1.00 94.00 213 GLU A CA 1
ATOM 1618 C C . GLU A 1 213 ? -18.258 3.041 0.334 1.00 94.00 213 GLU A C 1
ATOM 1620 O O . GLU A 1 213 ? -18.293 3.823 1.285 1.00 94.00 213 GLU A O 1
ATOM 1625 N N . LEU A 1 214 ? -18.768 3.348 -0.866 1.00 92.25 214 LEU A N 1
ATOM 1626 C CA . LEU A 1 214 ? -19.208 4.695 -1.256 1.00 92.25 214 LEU A CA 1
ATOM 1627 C C . LEU A 1 214 ? -20.255 5.289 -0.319 1.00 92.25 214 LEU A C 1
ATOM 1629 O O . LEU A 1 214 ? -20.110 6.420 0.142 1.00 92.25 214 LEU A O 1
ATOM 1633 N N . GLY A 1 215 ? -21.293 4.518 0.021 1.00 90.12 215 GLY A N 1
ATOM 1634 C CA . GLY A 1 215 ? -22.400 5.013 0.850 1.00 90.12 215 GLY A CA 1
ATOM 1635 C C . GLY A 1 215 ? -21.965 5.492 2.243 1.00 90.12 215 GLY A C 1
ATOM 1636 O O . GLY A 1 215 ? -22.622 6.340 2.861 1.00 90.12 215 GLY A O 1
ATOM 1637 N N . ARG A 1 216 ? -20.824 4.989 2.727 1.00 91.69 216 ARG A N 1
ATOM 1638 C CA . ARG A 1 216 ? -20.260 5.280 4.051 1.00 91.69 216 ARG A CA 1
ATOM 1639 C C . ARG A 1 216 ? -18.934 6.041 4.005 1.00 91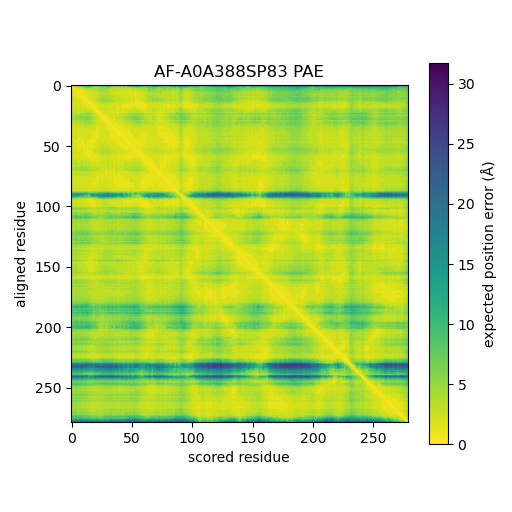.69 216 ARG A C 1
ATOM 1641 O O . ARG A 1 216 ? -18.365 6.283 5.070 1.00 91.69 216 ARG A O 1
ATOM 1648 N N . ALA A 1 217 ? -18.480 6.443 2.823 1.00 94.25 217 ALA A N 1
ATOM 1649 C CA . ALA A 1 217 ? -17.262 7.211 2.648 1.00 94.25 217 ALA A CA 1
ATOM 1650 C C . ALA A 1 217 ? -17.520 8.723 2.700 1.00 94.25 217 ALA A C 1
ATOM 1652 O O . ALA A 1 217 ? -18.573 9.215 2.284 1.00 94.25 217 ALA A O 1
ATOM 1653 N N . TYR A 1 218 ? -16.526 9.446 3.200 1.00 94.56 218 TYR A N 1
ATOM 1654 C CA . TYR A 1 218 ? -16.372 10.881 3.007 1.00 94.56 218 TYR A CA 1
ATOM 1655 C C . TYR A 1 218 ? -15.157 11.159 2.136 1.00 94.56 218 TYR A C 1
ATOM 1657 O O . TYR A 1 218 ? -14.251 10.335 2.067 1.00 94.56 218 TYR A O 1
ATOM 1665 N N . GLU A 1 219 ? -15.138 12.310 1.483 1.00 94.25 219 GLU A N 1
ATOM 1666 C CA . GLU A 1 219 ? -14.022 12.757 0.658 1.00 94.25 219 GLU A CA 1
ATOM 1667 C C . GLU A 1 219 ? -13.490 14.086 1.196 1.00 94.25 219 GLU A C 1
ATOM 1669 O O . GLU A 1 219 ? -14.250 15.030 1.402 1.00 94.25 219 GLU A O 1
ATOM 1674 N N . THR A 1 220 ? -12.184 14.137 1.434 1.00 92.56 220 THR A N 1
ATOM 1675 C CA . THR A 1 220 ? -11.423 15.346 1.764 1.00 92.56 220 THR A CA 1
ATOM 1676 C C . THR A 1 220 ? -10.415 15.623 0.647 1.00 92.56 220 THR A C 1
ATOM 1678 O O . THR A 1 220 ? -10.426 14.953 -0.388 1.00 92.56 220 THR A O 1
ATOM 1681 N N . GLU A 1 221 ? -9.540 16.614 0.821 1.00 90.31 221 GLU A N 1
ATOM 1682 C CA . GLU A 1 221 ? -8.463 16.890 -0.137 1.00 90.31 221 GLU A CA 1
ATOM 1683 C C . GLU A 1 221 ? -7.537 15.676 -0.317 1.00 90.31 221 GLU A C 1
ATOM 1685 O O . GLU A 1 221 ? -7.342 15.220 -1.441 1.00 90.31 221 GLU A O 1
ATOM 1690 N N . ASP A 1 222 ? -7.071 15.087 0.788 1.00 91.00 222 ASP A N 1
ATOM 1691 C CA . ASP A 1 222 ? -6.049 14.030 0.773 1.00 91.00 222 ASP A CA 1
ATOM 1692 C C . ASP A 1 222 ? -6.610 12.599 0.851 1.00 91.00 222 ASP A C 1
ATOM 1694 O O . ASP A 1 222 ? -5.926 11.633 0.485 1.00 91.00 222 ASP A O 1
ATOM 1698 N N . PHE A 1 223 ? -7.843 12.430 1.345 1.00 95.00 223 PHE A N 1
ATOM 1699 C CA . PHE A 1 223 ? -8.382 11.115 1.695 1.00 95.00 223 PHE A CA 1
ATOM 1700 C C . PHE A 1 223 ? -9.801 10.878 1.188 1.00 95.00 223 PHE A C 1
ATOM 1702 O O . PHE A 1 223 ? -10.640 11.775 1.160 1.00 95.00 223 PHE A O 1
ATOM 1709 N N . PHE A 1 224 ? -10.102 9.609 0.920 1.00 95.62 224 PHE A N 1
ATOM 1710 C CA . PHE A 1 224 ? -11.436 9.075 1.159 1.00 95.62 224 PHE A CA 1
ATOM 1711 C C . PHE A 1 224 ? -11.452 8.392 2.529 1.00 95.62 224 PHE A C 1
ATOM 1713 O O . PHE A 1 224 ? -10.632 7.521 2.813 1.00 95.62 224 PHE A O 1
ATOM 1720 N N . ILE A 1 225 ? -12.376 8.786 3.397 1.00 95.62 225 ILE A N 1
ATOM 1721 C CA . ILE A 1 225 ? -12.491 8.279 4.766 1.00 95.62 225 ILE A CA 1
ATOM 1722 C C . ILE A 1 225 ? -13.662 7.305 4.808 1.00 95.62 225 ILE A C 1
ATOM 1724 O O . ILE A 1 225 ? -14.828 7.700 4.852 1.00 95.62 225 ILE A O 1
ATOM 1728 N N . VAL A 1 226 ? -13.352 6.012 4.760 1.00 94.88 226 VAL A N 1
ATOM 1729 C CA . VAL A 1 226 ? -14.340 4.934 4.745 1.00 94.88 226 VAL A CA 1
ATOM 1730 C C . VAL A 1 226 ? -14.694 4.560 6.183 1.00 94.88 226 VAL A C 1
ATOM 1732 O O . VAL A 1 226 ? -13.877 4.012 6.919 1.00 94.88 226 VAL A O 1
ATOM 1735 N N . ARG A 1 227 ? -15.934 4.830 6.591 1.00 92.00 227 ARG A N 1
ATOM 1736 C CA . ARG A 1 227 ? -16.391 4.634 7.979 1.00 92.00 227 ARG A CA 1
ATOM 1737 C C . ARG A 1 227 ? -16.937 3.234 8.228 1.00 92.00 227 ARG A C 1
ATOM 1739 O O . ARG A 1 227 ? -17.345 2.565 7.283 1.00 92.00 227 ARG A O 1
ATOM 1746 N N . SER A 1 228 ? -17.001 2.788 9.482 1.00 89.00 228 SER A N 1
ATOM 1747 C CA . SER A 1 228 ? -17.582 1.484 9.840 1.00 89.00 228 SER A CA 1
ATOM 1748 C C . SER A 1 228 ? -19.044 1.351 9.390 1.00 89.00 228 SER A C 1
ATOM 1750 O O . SER A 1 228 ? -19.829 2.284 9.521 1.00 89.00 228 SER A O 1
ATOM 1752 N N . ALA A 1 229 ? -19.427 0.171 8.896 1.00 85.81 229 ALA A N 1
ATOM 1753 C CA . ALA A 1 229 ? -20.820 -0.128 8.546 1.00 85.81 229 ALA A CA 1
ATOM 1754 C C . ALA A 1 229 ? -21.690 -0.469 9.774 1.00 85.81 229 ALA A C 1
ATOM 1756 O O . ALA A 1 229 ? -22.912 -0.484 9.677 1.00 85.81 229 ALA A O 1
ATOM 1757 N N . PHE A 1 230 ? -21.062 -0.765 10.918 1.00 81.62 230 PHE A N 1
ATOM 1758 C CA . PHE A 1 230 ? -21.727 -1.294 12.116 1.00 81.62 230 PHE A CA 1
ATOM 1759 C C . PHE A 1 230 ? -21.709 -0.328 13.308 1.00 81.62 230 PHE A C 1
ATOM 1761 O O . PHE A 1 230 ? -22.152 -0.694 14.394 1.00 81.62 230 PHE A O 1
ATOM 1768 N N . GLN A 1 231 ? -21.188 0.889 13.134 1.00 71.44 231 GLN A N 1
ATOM 1769 C CA . GLN A 1 231 ? -21.237 1.930 14.159 1.00 71.44 231 GLN A CA 1
ATOM 1770 C C . GLN A 1 231 ? -22.329 2.940 13.785 1.00 71.44 231 GLN A C 1
ATOM 1772 O O . GLN A 1 231 ? -22.215 3.569 12.737 1.00 71.44 231 GLN A O 1
ATOM 1777 N N . PRO A 1 232 ? -23.404 3.067 14.583 1.00 56.41 232 PRO A N 1
ATOM 1778 C CA . PRO A 1 232 ? -24.510 3.976 14.283 1.00 56.41 232 PRO A CA 1
ATOM 1779 C C . PRO A 1 232 ? -24.162 5.446 14.566 1.00 56.41 232 PRO A C 1
ATOM 1781 O O . PRO A 1 232 ? -24.632 6.333 13.857 1.00 56.41 232 PRO A O 1
ATOM 1784 N N . GLU A 1 233 ? -23.307 5.708 15.557 1.00 63.53 233 GLU A N 1
ATOM 1785 C CA . GLU A 1 233 ? -22.810 7.045 15.901 1.00 63.53 233 GLU A CA 1
ATOM 1786 C C . GLU A 1 233 ? -21.501 7.315 15.156 1.00 63.53 233 GLU A C 1
ATOM 1788 O O . GLU A 1 233 ? -20.406 7.197 15.702 1.00 63.53 233 GLU A O 1
ATOM 1793 N N . LEU A 1 234 ? -21.606 7.607 13.861 1.00 64.62 234 LEU A N 1
ATOM 1794 C CA . LEU A 1 234 ? -20.444 8.004 13.073 1.00 64.62 234 LEU A CA 1
ATOM 1795 C C . LEU A 1 234 ? -20.200 9.506 13.213 1.00 64.62 234 LEU A C 1
ATOM 1797 O O . LEU A 1 234 ? -21.166 10.273 13.145 1.00 64.62 234 LEU A O 1
ATOM 1801 N N . PRO A 1 235 ? -18.933 9.945 13.301 1.00 70.75 235 PRO A N 1
ATOM 1802 C CA . PRO A 1 235 ? -18.609 11.357 13.234 1.00 70.75 235 PRO A CA 1
ATOM 1803 C C . PRO A 1 235 ? -19.224 11.997 11.987 1.00 70.75 235 PRO A C 1
ATOM 1805 O O . PRO A 1 235 ? -19.249 11.411 10.889 1.00 70.75 235 PRO A O 1
ATOM 1808 N N . ALA A 1 236 ? -19.771 13.194 12.179 1.00 77.50 236 ALA A N 1
ATOM 1809 C CA . ALA A 1 236 ? -20.246 14.017 11.084 1.00 77.50 236 ALA A CA 1
ATOM 1810 C C . ALA A 1 236 ? -19.058 14.472 10.216 1.00 77.50 236 ALA A C 1
ATOM 1812 O O . ALA A 1 236 ? -17.895 14.371 10.605 1.00 77.50 236 ALA A O 1
ATOM 1813 N N . ALA A 1 237 ? -19.348 14.882 8.983 1.00 78.56 237 ALA A N 1
ATOM 1814 C CA . ALA A 1 237 ? -18.330 15.192 7.978 1.00 78.56 237 ALA A CA 1
ATOM 1815 C C . ALA A 1 237 ? -17.374 16.327 8.410 1.00 78.56 237 ALA A C 1
ATOM 1817 O O . ALA A 1 237 ? -16.205 16.339 8.029 1.00 78.56 237 ALA A O 1
ATOM 1818 N N . ASP A 1 238 ? -17.869 17.250 9.232 1.00 81.69 238 ASP A N 1
ATOM 1819 C CA . ASP A 1 238 ? -17.140 18.369 9.832 1.00 81.69 238 ASP A CA 1
ATOM 1820 C C . ASP A 1 238 ? -16.075 17.930 10.849 1.00 81.69 238 ASP A C 1
ATOM 1822 O O . ASP A 1 238 ? -15.077 18.629 11.027 1.00 81.69 238 ASP A O 1
ATOM 1826 N N . ALA A 1 239 ? -16.227 16.752 11.460 1.00 84.69 239 ALA A N 1
ATOM 1827 C CA . ALA A 1 239 ? -15.273 16.217 12.430 1.00 84.69 239 ALA A CA 1
ATOM 1828 C C . ALA A 1 239 ? -13.895 15.893 11.820 1.00 84.69 239 ALA A C 1
ATOM 1830 O O . ALA A 1 239 ? -12.908 15.811 12.548 1.00 84.69 239 ALA A O 1
ATOM 1831 N N . TYR A 1 240 ? -13.816 15.740 10.494 1.00 84.75 240 TYR A N 1
ATOM 1832 C CA . TYR A 1 240 ? -12.571 15.470 9.767 1.00 84.75 240 TYR A CA 1
ATOM 1833 C C . TYR A 1 240 ? -11.905 16.737 9.203 1.00 84.75 240 TYR A C 1
ATOM 1835 O O . TYR A 1 240 ? -10.845 16.646 8.588 1.00 84.75 240 TYR A O 1
ATOM 1843 N N . GLY A 1 241 ? -12.493 17.916 9.451 1.00 76.81 241 GLY A N 1
ATOM 1844 C CA . GLY A 1 241 ? -11.982 19.208 8.997 1.00 76.81 241 GLY A CA 1
ATOM 1845 C C . GLY A 1 241 ? -12.091 19.440 7.483 1.00 76.81 241 GLY A C 1
ATOM 1846 O O . GLY A 1 241 ? -12.291 18.523 6.694 1.00 76.81 241 GLY A O 1
ATOM 1847 N N . GLY A 1 242 ? -11.942 20.701 7.068 1.00 74.00 242 GLY A N 1
ATOM 1848 C CA . GLY A 1 242 ? -11.942 21.087 5.653 1.00 74.00 242 GLY A CA 1
ATOM 1849 C C . GLY A 1 242 ? -13.306 20.987 4.954 1.00 74.00 242 GLY A C 1
ATOM 1850 O O . GLY A 1 242 ? -14.359 20.923 5.588 1.00 74.00 242 GLY A O 1
ATOM 1851 N N . ASN A 1 243 ? -13.283 21.036 3.619 1.00 82.25 243 ASN A N 1
ATOM 1852 C CA . ASN A 1 243 ? -14.471 20.881 2.780 1.00 82.25 243 ASN A CA 1
ATOM 1853 C C . ASN A 1 243 ? -14.731 19.389 2.523 1.00 82.25 243 ASN A C 1
ATOM 1855 O O . ASN A 1 243 ? -14.267 18.838 1.526 1.00 82.25 243 ASN A O 1
ATOM 1859 N N . THR A 1 244 ? -15.425 18.735 3.453 1.00 86.31 244 THR A N 1
ATOM 1860 C CA . THR A 1 244 ? -15.735 17.303 3.361 1.00 86.31 244 THR A CA 1
ATOM 1861 C C . THR A 1 244 ? -16.984 17.059 2.515 1.00 86.31 244 THR A C 1
ATOM 1863 O O . THR A 1 244 ? -18.067 17.564 2.823 1.00 86.31 244 THR A O 1
ATOM 1866 N N . THR A 1 245 ? -16.866 16.232 1.479 1.00 90.94 245 THR A N 1
ATOM 1867 C CA . THR A 1 245 ? -17.968 15.861 0.577 1.00 90.94 245 THR A CA 1
ATOM 1868 C C . THR A 1 245 ? -18.248 14.355 0.627 1.00 90.94 245 THR A C 1
ATOM 1870 O O . THR A 1 245 ? -17.725 13.623 1.474 1.00 90.94 245 THR A O 1
ATOM 1873 N N . ARG A 1 246 ? -19.141 13.873 -0.247 1.00 91.06 246 ARG A N 1
ATOM 1874 C CA . ARG A 1 246 ? -19.382 12.442 -0.457 1.00 91.06 246 ARG A CA 1
ATOM 1875 C C . ARG A 1 246 ? -18.843 12.044 -1.829 1.00 91.06 246 ARG A C 1
ATOM 1877 O O . ARG A 1 246 ? -19.221 12.697 -2.799 1.00 91.06 246 ARG A O 1
ATOM 1884 N N . PRO A 1 247 ? -18.040 10.975 -1.931 1.00 92.38 247 PRO A N 1
ATOM 1885 C CA . PRO A 1 247 ? -17.602 10.489 -3.225 1.00 92.38 247 PRO A CA 1
ATOM 1886 C C . PRO A 1 247 ? -18.776 9.884 -4.001 1.00 92.38 247 PRO A C 1
ATOM 1888 O O . PRO A 1 247 ? -19.715 9.327 -3.423 1.00 92.38 247 PRO A O 1
ATOM 1891 N N . HIS A 1 248 ? -18.698 9.963 -5.327 1.00 91.69 248 HIS A N 1
ATOM 1892 C CA . HIS A 1 248 ? -19.742 9.480 -6.239 1.00 91.69 248 HIS A CA 1
ATOM 1893 C C . HIS A 1 248 ? -19.254 8.387 -7.204 1.00 91.69 248 HIS A C 1
ATOM 1895 O O . HIS A 1 248 ? -20.006 7.965 -8.079 1.00 91.69 248 HIS A O 1
ATOM 1901 N N . TYR A 1 249 ? -18.008 7.932 -7.059 1.00 92.50 249 TYR A N 1
ATOM 1902 C CA . TYR A 1 249 ? -17.355 6.999 -7.974 1.00 92.50 249 TYR A CA 1
ATOM 1903 C C . TYR A 1 249 ? -16.429 6.040 -7.226 1.00 92.50 249 TYR A C 1
ATOM 1905 O O . TYR A 1 249 ? -15.841 6.391 -6.205 1.00 92.50 249 TYR A O 1
ATOM 1913 N N . GLU A 1 250 ? -16.299 4.820 -7.746 1.00 93.94 250 GLU A N 1
ATOM 1914 C CA . GLU A 1 250 ? -15.303 3.854 -7.277 1.00 93.94 250 GLU A CA 1
ATOM 1915 C C . GLU A 1 250 ? -13.899 4.347 -7.614 1.00 93.94 250 GLU A C 1
ATOM 1917 O O . GLU A 1 250 ? -13.659 4.829 -8.719 1.00 93.94 250 GLU A O 1
ATOM 1922 N N . TYR A 1 251 ? -12.951 4.166 -6.700 1.00 95.75 251 TYR A N 1
ATOM 1923 C CA . TYR A 1 251 ? -11.601 4.674 -6.903 1.00 95.75 251 TYR A CA 1
ATOM 1924 C C . TYR A 1 251 ? -10.694 3.561 -7.435 1.00 95.75 251 TYR A C 1
ATOM 1926 O O . TYR A 1 251 ? -10.248 2.691 -6.677 1.00 95.75 251 TYR A O 1
ATOM 1934 N N . ARG A 1 252 ? -10.482 3.548 -8.758 1.00 96.56 252 ARG A N 1
ATOM 1935 C CA . ARG A 1 252 ? -9.773 2.486 -9.494 1.00 96.56 252 ARG A CA 1
ATOM 1936 C C . ARG A 1 252 ? -8.723 3.052 -10.436 1.00 96.56 252 ARG A C 1
ATOM 1938 O O . ARG A 1 252 ? -8.994 3.998 -11.167 1.00 96.56 252 ARG A O 1
ATOM 1945 N N . SER A 1 253 ? -7.565 2.402 -10.526 1.00 96.69 253 SER A N 1
ATOM 1946 C CA . SER A 1 253 ? -6.445 2.931 -11.312 1.00 96.69 253 SER A CA 1
ATOM 1947 C C . SER A 1 253 ? -6.667 2.906 -12.828 1.00 96.69 253 SER A C 1
ATOM 1949 O O . SER A 1 253 ? -5.871 3.466 -13.563 1.00 96.69 253 SER A O 1
ATOM 1951 N N . ASN A 1 254 ? -7.691 2.226 -13.343 1.00 95.69 254 ASN A N 1
ATOM 1952 C CA . ASN A 1 254 ? -8.043 2.254 -14.769 1.00 95.69 254 ASN A CA 1
ATOM 1953 C C . ASN A 1 254 ? -9.100 3.309 -15.126 1.00 95.69 254 ASN A C 1
ATOM 1955 O O . ASN A 1 254 ? -9.392 3.476 -16.306 1.00 95.69 254 ASN A O 1
ATOM 1959 N N . LEU A 1 255 ? -9.701 3.961 -14.129 1.00 95.62 255 LEU A N 1
ATOM 1960 C CA . LEU A 1 255 ? -10.664 5.049 -14.328 1.00 95.62 255 LEU A CA 1
ATOM 1961 C C . LEU A 1 255 ? -10.014 6.428 -14.159 1.00 95.62 255 LEU A C 1
ATOM 1963 O O . LEU A 1 255 ? -10.562 7.419 -14.629 1.00 95.62 255 LEU A O 1
ATOM 1967 N N . GLU A 1 256 ? -8.845 6.475 -13.523 1.00 95.81 256 GLU A N 1
ATOM 1968 C CA . GLU A 1 256 ? -8.036 7.680 -13.381 1.00 95.81 256 GLU A CA 1
ATOM 1969 C C . GLU A 1 256 ? -7.146 7.916 -14.605 1.00 95.81 256 GLU A C 1
ATOM 1971 O O . GLU A 1 256 ? -6.693 6.975 -15.262 1.00 95.81 256 GLU A O 1
ATOM 1976 N N . GLN A 1 257 ? -6.836 9.186 -14.864 1.00 96.62 257 GLN A N 1
ATOM 1977 C CA . GLN A 1 257 ? -5.866 9.579 -15.881 1.00 96.62 257 GLN A CA 1
ATOM 1978 C C . GLN A 1 257 ? -4.446 9.203 -15.405 1.00 96.62 257 GLN A C 1
ATOM 1980 O O . GLN A 1 257 ? -3.988 9.743 -14.393 1.00 96.62 257 GLN A O 1
ATOM 1985 N N . PRO A 1 258 ? -3.721 8.299 -16.092 1.00 97.44 258 PRO A N 1
ATOM 1986 C CA . PRO A 1 258 ? -2.341 7.998 -15.738 1.00 97.44 258 PRO A CA 1
ATOM 1987 C C . PRO A 1 258 ? -1.420 9.170 -16.099 1.00 97.44 258 PRO A C 1
ATOM 1989 O O . PRO A 1 258 ? -1.609 9.817 -17.131 1.00 97.44 258 PRO A O 1
ATOM 1992 N N . MET A 1 259 ? -0.393 9.394 -15.277 1.00 98.12 259 MET A N 1
ATOM 1993 C CA . MET A 1 259 ? 0.697 10.317 -15.586 1.00 98.12 259 MET A CA 1
ATOM 1994 C C . MET A 1 259 ? 1.361 9.907 -16.912 1.00 98.12 259 MET A C 1
ATOM 1996 O O . MET A 1 259 ? 1.668 8.720 -17.082 1.00 98.12 259 MET A O 1
ATOM 2000 N N . PRO A 1 260 ? 1.601 10.847 -17.841 1.00 97.62 260 PRO A N 1
ATOM 2001 C CA . PRO A 1 260 ? 2.407 10.589 -19.026 1.00 97.62 260 PRO A CA 1
ATOM 2002 C C . PRO A 1 260 ? 3.873 10.310 -18.651 1.00 97.62 260 PRO A C 1
ATOM 2004 O O . PRO A 1 260 ? 4.323 10.597 -17.541 1.00 97.62 260 PRO A O 1
ATOM 2007 N N . LEU A 1 261 ? 4.630 9.721 -19.581 1.00 97.50 261 LEU A N 1
ATOM 2008 C CA . LEU A 1 261 ? 6.000 9.245 -19.347 1.00 97.50 261 LEU A CA 1
ATOM 2009 C C . LEU A 1 261 ? 6.947 10.327 -18.792 1.00 97.50 261 LEU A C 1
ATOM 2011 O O . LEU A 1 261 ? 7.753 10.051 -17.903 1.00 97.50 261 LEU A O 1
ATOM 2015 N N . ASP A 1 262 ? 6.849 11.551 -19.301 1.00 97.75 262 ASP A N 1
ATOM 2016 C CA . ASP A 1 262 ? 7.637 12.701 -18.855 1.00 97.75 262 ASP A CA 1
ATOM 2017 C C . ASP A 1 262 ? 7.295 13.117 -17.417 1.00 97.75 262 ASP A C 1
ATOM 2019 O O . ASP A 1 262 ? 8.201 13.364 -16.618 1.00 97.75 262 ASP A O 1
ATOM 2023 N N . GLU A 1 263 ? 6.013 13.099 -17.047 1.00 98.19 263 GLU A N 1
ATOM 2024 C CA . GLU A 1 263 ? 5.580 13.317 -15.662 1.00 98.19 263 GLU A CA 1
ATOM 2025 C C . GLU A 1 263 ? 6.018 12.177 -14.734 1.00 98.19 263 GLU A C 1
ATOM 2027 O O . GLU A 1 263 ? 6.438 12.441 -13.608 1.00 98.19 263 GLU A O 1
ATOM 2032 N N . VAL A 1 264 ? 6.000 10.919 -15.195 1.00 98.31 264 VAL A N 1
ATOM 2033 C CA . VAL A 1 264 ? 6.539 9.783 -14.424 1.00 98.31 264 VAL A CA 1
ATOM 2034 C C . VAL A 1 264 ? 8.031 9.986 -14.151 1.00 98.31 264 VAL A C 1
ATOM 2036 O O . VAL A 1 264 ? 8.473 9.816 -13.012 1.00 98.31 264 VAL A O 1
ATOM 2039 N N . ALA A 1 265 ? 8.814 10.385 -15.157 1.00 97.69 265 ALA A N 1
ATOM 2040 C CA . ALA A 1 265 ? 10.239 10.662 -14.987 1.00 97.69 265 ALA A CA 1
ATOM 2041 C C . ALA A 1 265 ? 10.484 11.821 -14.004 1.00 97.69 265 ALA A C 1
ATOM 2043 O O . ALA A 1 265 ? 11.278 11.676 -13.069 1.00 97.69 265 ALA A O 1
ATOM 2044 N N . ALA A 1 266 ? 9.749 12.928 -14.154 1.00 97.88 266 ALA A N 1
ATOM 2045 C CA . ALA A 1 266 ? 9.828 14.071 -13.247 1.00 97.88 266 ALA A CA 1
ATOM 2046 C C . ALA A 1 266 ? 9.443 13.688 -11.808 1.00 97.88 266 ALA A C 1
ATOM 2048 O O . ALA A 1 266 ? 10.108 14.102 -10.857 1.00 97.88 266 ALA A O 1
ATOM 2049 N N . TYR A 1 267 ? 8.418 12.850 -11.639 1.00 97.81 267 TYR A N 1
ATOM 2050 C CA . TYR A 1 267 ? 7.981 12.340 -10.343 1.00 97.81 267 TYR A CA 1
ATOM 2051 C C . TYR A 1 267 ? 9.073 11.500 -9.662 1.00 97.81 267 TYR A C 1
ATOM 2053 O O . TYR A 1 267 ? 9.360 11.692 -8.476 1.00 97.81 267 TYR A O 1
ATOM 2061 N N . LEU A 1 268 ? 9.715 10.587 -10.404 1.00 97.12 268 LEU A N 1
ATOM 2062 C CA . LEU A 1 268 ? 10.809 9.755 -9.888 1.00 97.12 268 LEU A CA 1
ATOM 2063 C C . LEU A 1 268 ? 11.992 10.604 -9.409 1.00 97.12 268 LEU A C 1
ATOM 2065 O O . LEU A 1 268 ? 12.523 10.334 -8.330 1.00 97.12 268 LEU A O 1
ATOM 2069 N N . GLN A 1 269 ? 12.372 11.626 -10.181 1.00 96.19 269 GLN A N 1
ATOM 2070 C CA . GLN A 1 269 ? 13.457 12.551 -9.837 1.00 96.19 269 GLN A CA 1
ATOM 2071 C C . GLN A 1 269 ? 13.093 13.437 -8.642 1.00 96.19 269 GLN A C 1
ATOM 2073 O O . GLN A 1 269 ? 13.859 13.532 -7.689 1.00 96.19 269 GLN A O 1
ATOM 2078 N N . HIS A 1 270 ? 11.905 14.050 -8.647 1.00 96.75 270 HIS A N 1
ATOM 2079 C CA . HIS A 1 270 ? 11.462 14.947 -7.575 1.00 96.75 270 HIS A CA 1
ATOM 2080 C C . HIS A 1 270 ? 11.451 14.259 -6.202 1.00 96.75 270 HIS A C 1
ATOM 2082 O O . HIS A 1 270 ? 11.761 14.876 -5.181 1.00 96.75 270 HIS A O 1
ATOM 2088 N N . HIS A 1 271 ? 11.107 12.971 -6.175 1.00 95.56 271 HIS A N 1
ATOM 2089 C CA . HIS A 1 271 ? 11.051 12.175 -4.955 1.00 95.56 271 HIS A CA 1
ATOM 2090 C C . HIS A 1 271 ? 12.314 11.339 -4.684 1.00 95.56 271 HIS A C 1
ATOM 2092 O O . HIS A 1 271 ? 12.288 10.540 -3.747 1.00 95.56 271 HIS A O 1
ATOM 2098 N N . ASN A 1 272 ? 13.393 11.522 -5.457 1.00 94.31 272 ASN A N 1
ATOM 2099 C CA . ASN A 1 272 ? 14.653 10.769 -5.373 1.00 94.31 272 ASN A CA 1
ATOM 2100 C C . ASN A 1 272 ? 14.454 9.239 -5.332 1.00 94.31 272 ASN A C 1
ATOM 2102 O O . ASN A 1 272 ? 15.114 8.522 -4.584 1.00 94.31 272 ASN A O 1
ATOM 2106 N N . ILE A 1 273 ? 13.478 8.715 -6.085 1.00 94.38 273 ILE A N 1
ATOM 2107 C CA . ILE A 1 273 ? 13.044 7.310 -5.974 1.00 94.38 273 ILE A CA 1
ATOM 2108 C C . ILE A 1 273 ? 14.148 6.334 -6.390 1.00 94.38 273 ILE A C 1
ATOM 2110 O O . ILE A 1 273 ? 14.219 5.230 -5.851 1.00 94.38 273 ILE A O 1
ATOM 2114 N N . ILE A 1 274 ? 14.969 6.716 -7.371 1.00 92.00 274 ILE A N 1
ATOM 2115 C CA . ILE A 1 274 ? 16.054 5.875 -7.885 1.00 92.00 274 ILE A CA 1
ATOM 2116 C C . ILE A 1 274 ? 17.264 5.934 -6.949 1.00 92.00 274 ILE A C 1
ATOM 2118 O O . ILE A 1 274 ? 17.843 4.883 -6.683 1.00 92.00 274 ILE A O 1
ATOM 2122 N N . GLU A 1 275 ? 17.628 7.110 -6.418 1.00 88.06 275 GLU A N 1
ATOM 2123 C CA . GLU A 1 275 ? 18.751 7.216 -5.475 1.00 88.06 275 GLU A CA 1
ATOM 2124 C C . GLU A 1 275 ? 18.450 6.556 -4.123 1.00 88.06 275 GLU A C 1
ATOM 2126 O O . GLU A 1 275 ? 19.332 5.928 -3.540 1.00 88.06 275 GLU A O 1
ATOM 2131 N N . ASP A 1 276 ? 17.207 6.651 -3.644 1.00 85.50 276 ASP A N 1
ATOM 2132 C CA . ASP A 1 276 ? 16.778 6.074 -2.363 1.00 85.50 276 ASP A CA 1
ATOM 2133 C C . ASP A 1 276 ? 16.451 4.571 -2.444 1.00 85.50 276 ASP A C 1
ATOM 2135 O O . ASP A 1 276 ? 16.115 3.959 -1.422 1.00 85.50 276 ASP A O 1
ATOM 2139 N N . ALA A 1 277 ? 16.479 3.972 -3.638 1.00 79.00 277 ALA A N 1
ATOM 2140 C CA . ALA A 1 277 ? 16.100 2.579 -3.823 1.00 79.00 277 ALA A CA 1
ATOM 2141 C C . ALA A 1 277 ? 17.091 1.634 -3.124 1.00 79.00 277 ALA A C 1
ATOM 2143 O O . ALA A 1 277 ? 18.289 1.627 -3.398 1.00 79.00 277 ALA A O 1
ATOM 2144 N N . GLU A 1 278 ? 16.568 0.774 -2.251 1.00 64.50 278 GLU A N 1
ATOM 2145 C CA . GLU A 1 278 ? 17.350 -0.269 -1.583 1.00 64.50 278 GLU A CA 1
ATOM 2146 C C . GLU A 1 278 ? 17.683 -1.395 -2.583 1.00 64.50 278 GLU A C 1
ATOM 2148 O O . GLU A 1 278 ? 16.801 -2.184 -2.944 1.00 64.50 278 GLU A O 1
ATOM 2153 N N . LEU A 1 279 ? 18.936 -1.443 -3.056 1.00 59.03 279 LEU A N 1
ATOM 2154 C CA . LEU A 1 279 ? 19.466 -2.466 -3.976 1.00 59.03 279 LEU A CA 1
ATOM 2155 C C . LEU A 1 279 ? 19.713 -3.821 -3.295 1.00 59.03 279 LEU A C 1
ATOM 2157 O O . LEU A 1 279 ? 20.330 -3.837 -2.209 1.00 59.03 279 LEU A O 1
#

Secondary structure (DSSP, 8-state):
--SHHHHHHTTTT-SEEEE------HHHHHH-HHHHIIIIIIHHHHHHHHHHHTT-SEEEEE--GGGSS--SHHHHHHHHHHHHHHHHT-SS-SSEEEEEE--EETT-TTSHHHHHHHHHHTTPPEEES-TT-EEEEE-HHHHHHHHHHHHHH--SS-EEEEP--EEEHHHHHHHHHHHHHHHHT--GGGS-EEE--PPTT--SS-EEE-HHHHTTEEE-SSEEEE--SS-SSPPPGGGG-SS-B---S-EETTTSPBPPHHHHHHHHHHTTTTTT---

Radius of gyration: 19.73 Å; Cα contacts (8 Å, |Δi|>4): 542; chains: 1; bounding box: 51×42×55 Å

Mean predicted aligned error: 4.46 Å

Solvent-accessible surface area (backbone atoms only — not comparable to full-atom values): 14950 Å² total; per-residue (Å²): 86,65,51,50,66,63,45,40,65,71,36,69,94,41,53,70,44,79,48,66,84,61,71,81,52,55,70,60,20,69,76,39,51,68,61,35,44,40,37,32,41,50,12,48,51,35,51,53,53,31,35,60,77,58,62,18,45,37,38,40,36,61,46,38,22,48,32,49,88,47,67,43,60,37,19,45,31,36,34,49,33,49,52,52,35,33,61,64,18,68,82,94,55,78,38,34,20,29,30,37,31,39,58,46,49,52,26,38,79,91,34,68,54,30,52,48,54,53,25,56,77,68,66,35,62,38,80,40,42,53,75,81,23,24,38,35,42,42,45,61,69,54,56,53,52,53,55,54,52,46,64,71,58,58,85,50,16,32,37,37,24,58,71,59,58,25,33,37,52,49,41,52,52,50,31,52,43,52,56,52,21,62,75,70,75,46,62,51,85,76,48,46,78,41,79,73,48,74,61,90,64,68,68,55,48,45,33,68,42,52,74,87,42,40,90,49,27,33,27,46,93,62,33,37,42,32,46,51,94,86,52,90,86,61,80,58,62,69,74,66,47,81,82,50,48,71,58,92,70,63,43,36,28,77,78,50,79,54,51,52,50,69,55,47,36,51,50,39,59,78,63,40,32,73,82,65,30,55,120

Sequence (279 aa):
MADSKSVHNAMEGIDIVLHGAALKHVYLGERCPDEIINTNVHGVQNIIRSAVSHNVERVVFMSSDKAVNPTSIMGTSKLMGERLITAAQGHGRRTIFSATRFGNVLGSSGSVVPVLLRQIQNRAPLTLTDPDMTRFVMSRRQAVQLVLSALQLALGGEVFVTKMPVLRIVDLIEAVRDLYCSTCGIVPQEIPITVVGKRPGEKLYEELMSSEELGRAYETEDFFIVRSAFQPELPAADAYGGNTTRPHYEYRSNLEQPMPLDEVAAYLQHHNIIEDAEL

Foldseek 3Di:
DLDLVVLLVVCAPAQEAEAEDADQDFVVCQVCVVRRCSCLPVVLVSNLVSCQVRLHQEYEAEAELCCPPHLGSNNVSRVNSLVCQLVSQDPPGRYAGEYEYAKDAFLDPPDLLLVLLVCVVVLHAREDADQLAKIFYDHPVVVVVQSVLCRVQGPHSKYWQWDGAMAGVVLLSVLSLVVSCVVVVHDSVSHHHDHPHHDRRDDSKTFRFDPVQQVQWKDDPTTTIRHDPPDPPDDDQPSNPDDIHGDDDTGMRNVDDHDPSVRSNVNCVVSVSNVSRDD